Protein AF-0000000074472945 (afdb_homodimer)

Radius of gyration: 20.24 Å; Cα contacts (8 Å, |Δi|>4): 811; chains: 2; bounding box: 50×57×50 Å

Structure (mmCIF, N/CA/C/O backbone):
data_AF-0000000074472945-model_v1
#
loop_
_entity.id
_entity.type
_entity.pdbx_description
1 polymer 'Uncharacterized protein conserved in cyanobacteria'
#
loop_
_atom_site.group_PDB
_atom_site.id
_atom_site.type_symbol
_atom_site.label_atom_id
_atom_site.label_alt_id
_atom_site.label_comp_id
_atom_site.label_asym_id
_atom_site.label_entity_id
_atom_site.label_seq_id
_atom_site.pdbx_PDB_ins_code
_atom_site.Cartn_x
_atom_site.Cartn_y
_atom_site.Cartn_z
_atom_site.occupancy
_atom_site.B_iso_or_equiv
_atom_site.auth_seq_id
_atom_site.auth_comp_id
_atom_site.auth_asym_id
_atom_site.auth_atom_id
_atom_site.pdbx_PDB_model_num
ATOM 1 N N . MET A 1 1 ? -27.047 13.102 -26.906 1 19.16 1 MET A N 1
ATOM 2 C CA . MET A 1 1 ? -25.703 13.164 -27.469 1 19.16 1 MET A CA 1
ATOM 3 C C . MET A 1 1 ? -24.766 12.172 -26.781 1 19.16 1 MET A C 1
ATOM 5 O O . MET A 1 1 ? -24.719 12.109 -25.547 1 19.16 1 MET A O 1
ATOM 9 N N . VAL A 1 2 ? -24.422 11.047 -27.391 1 22 2 VAL A N 1
ATOM 10 C CA . VAL A 1 2 ? -23.672 9.914 -26.875 1 22 2 VAL A CA 1
ATOM 11 C C . VAL A 1 2 ? -22.297 10.391 -26.375 1 22 2 VAL A C 1
ATOM 13 O O . VAL A 1 2 ? -21.594 11.109 -27.078 1 22 2 VAL A O 1
ATOM 16 N N . ARG A 1 3 ? -22.203 10.695 -25.078 1 27.72 3 ARG A N 1
ATOM 17 C CA . ARG A 1 3 ? -20.922 11.164 -24.562 1 27.72 3 ARG A CA 1
ATOM 18 C C . ARG A 1 3 ? -19.766 10.367 -25.172 1 27.72 3 ARG A C 1
ATOM 20 O O . ARG A 1 3 ? -19.797 9.133 -25.188 1 27.72 3 ARG A O 1
ATOM 27 N N . ALA A 1 4 ? -19.078 10.898 -26.047 1 28.67 4 ALA A N 1
ATOM 28 C CA . ALA A 1 4 ? -17.984 10.32 -26.812 1 28.67 4 ALA A CA 1
ATOM 29 C C . ALA A 1 4 ? -16.984 9.617 -25.891 1 28.67 4 ALA A C 1
ATOM 31 O O . ALA A 1 4 ? -16.469 10.219 -24.953 1 28.67 4 ALA A O 1
ATOM 32 N N . THR A 1 5 ? -17.25 8.445 -25.422 1 36.5 5 THR A N 1
ATOM 33 C CA . THR A 1 5 ? -16.344 7.594 -24.656 1 36.5 5 THR A CA 1
ATOM 34 C C . THR A 1 5 ? -14.922 7.688 -25.203 1 36.5 5 THR A C 1
ATOM 36 O O . THR A 1 5 ? -14.664 7.281 -26.344 1 36.5 5 THR A O 1
ATOM 39 N N . ASN A 1 6 ? -14.312 8.789 -25.016 1 37.94 6 ASN A N 1
ATOM 40 C CA . ASN A 1 6 ? -13 9 -25.625 1 37.94 6 ASN A CA 1
ATOM 41 C C . ASN A 1 6 ? -12.078 7.809 -25.391 1 37.94 6 ASN A C 1
ATOM 43 O O . ASN A 1 6 ? -11.867 7.387 -24.266 1 37.94 6 ASN A O 1
ATOM 47 N N . ILE A 1 7 ? -12.008 6.93 -26.297 1 45.03 7 ILE A N 1
ATOM 48 C CA . ILE A 1 7 ? -11.055 5.828 -26.422 1 45.03 7 ILE A CA 1
ATOM 49 C C . ILE A 1 7 ? -9.633 6.359 -26.297 1 45.03 7 ILE A C 1
ATOM 51 O O . ILE A 1 7 ? -9.234 7.262 -27.031 1 45.03 7 ILE A O 1
ATOM 55 N N . TYR A 1 8 ? -9.047 6.242 -25.156 1 49.69 8 TYR A N 1
ATOM 56 C CA . TYR A 1 8 ? -7.672 6.703 -24.953 1 49.69 8 TYR A CA 1
ATOM 57 C C . TYR A 1 8 ? -6.676 5.664 -25.469 1 49.69 8 TYR A C 1
ATOM 59 O O . TYR A 1 8 ? -6.938 4.461 -25.391 1 49.69 8 TYR A O 1
ATOM 67 N N . THR A 1 9 ? -5.617 6.066 -26.297 1 54.81 9 THR A N 1
ATOM 68 C CA . THR A 1 9 ? -4.484 5.211 -26.641 1 54.81 9 THR A CA 1
ATOM 69 C C . THR A 1 9 ? -3.66 4.887 -25.406 1 54.81 9 THR A C 1
ATOM 71 O O . THR A 1 9 ? -3.76 5.574 -24.375 1 54.81 9 THR A O 1
ATOM 74 N N . ALA A 1 10 ? -2.98 3.787 -25.406 1 58.44 10 ALA A N 1
ATOM 75 C CA . ALA A 1 10 ? -2.043 3.434 -24.344 1 58.44 10 ALA A CA 1
ATOM 76 C C . ALA A 1 10 ? -1.103 4.594 -24.047 1 58.44 10 ALA A C 1
ATOM 78 O O . ALA A 1 10 ? -0.797 4.863 -22.875 1 58.44 10 ALA A O 1
ATOM 79 N N . GLU A 1 11 ? -0.626 5.18 -25.109 1 56.59 11 GLU A N 1
ATOM 80 C CA . GLU A 1 11 ? 0.287 6.309 -24.953 1 56.59 11 GLU A CA 1
ATOM 81 C C . GLU A 1 11 ? -0.384 7.465 -24.219 1 56.59 11 GLU A C 1
ATOM 83 O O . GLU A 1 11 ? 0.223 8.078 -23.328 1 56.59 11 GLU A O 1
ATOM 88 N N . ALA A 1 12 ? -1.584 7.746 -24.688 1 54.31 12 ALA A N 1
ATOM 89 C CA . ALA A 1 12 ? -2.322 8.82 -24.031 1 54.31 12 ALA A CA 1
ATOM 90 C C . ALA A 1 12 ? -2.574 8.492 -22.562 1 54.31 12 ALA A C 1
ATOM 92 O O . ALA A 1 12 ? -2.504 9.367 -21.703 1 54.31 12 ALA A O 1
ATOM 93 N N . TYR A 1 13 ? -2.891 7.219 -22.469 1 52.59 13 TYR A N 1
ATOM 94 C CA . TYR A 1 13 ? -3.088 6.742 -21.109 1 52.59 13 TYR A CA 1
ATOM 95 C C . TYR A 1 13 ? -1.826 6.938 -20.266 1 52.59 13 TYR A C 1
ATOM 97 O O . TYR A 1 13 ? -1.886 7.473 -19.156 1 52.59 13 TYR A O 1
ATOM 105 N N . LEU A 1 14 ? -0.721 6.512 -20.766 1 55.84 14 LEU A N 1
ATOM 106 C CA . LEU A 1 14 ? 0.542 6.59 -20.047 1 55.84 14 LEU A CA 1
ATOM 107 C C . LEU A 1 14 ? 0.969 8.039 -19.859 1 55.84 14 LEU A C 1
ATOM 109 O O . LEU A 1 14 ? 1.546 8.391 -18.812 1 55.84 14 LEU A O 1
ATOM 113 N N . ALA A 1 15 ? 0.832 8.711 -20.984 1 50.22 15 ALA A N 1
ATOM 114 C CA . ALA A 1 15 ? 1.183 10.125 -20.891 1 50.22 15 ALA A CA 1
ATOM 115 C C . ALA A 1 15 ? 0.309 10.844 -19.859 1 50.22 15 ALA A C 1
ATOM 117 O O . ALA A 1 15 ? 0.749 11.797 -19.219 1 50.22 15 ALA A O 1
ATOM 118 N N . GLY A 1 16 ? -0.904 10.461 -19.984 1 42.72 16 GLY A N 1
ATOM 119 C CA . GLY A 1 16 ? -1.838 10.977 -19 1 42.72 16 GLY A CA 1
ATOM 120 C C . GLY A 1 16 ? -1.749 10.258 -17.656 1 42.72 16 GLY A C 1
ATOM 121 O O . GLY A 1 16 ? -2.469 10.602 -16.719 1 42.72 16 GLY A O 1
ATOM 122 N N . GLU A 1 17 ? -1.503 9.047 -17.797 1 42.16 17 GLU A N 1
ATOM 123 C CA . GLU A 1 17 ? -1.315 8.266 -16.578 1 42.16 17 GLU A CA 1
ATOM 124 C C . GLU A 1 17 ? -0.432 9.008 -15.586 1 42.16 17 GLU A C 1
ATOM 126 O O . GLU A 1 17 ? -0.27 8.57 -14.445 1 42.16 17 GLU A O 1
ATOM 131 N N . VAL A 1 18 ? 0.444 9.891 -16.016 1 35.81 18 VAL A N 1
ATOM 132 C CA . VAL A 1 18 ? 0.932 10.656 -14.867 1 35.81 18 VAL A CA 1
ATOM 133 C C . VA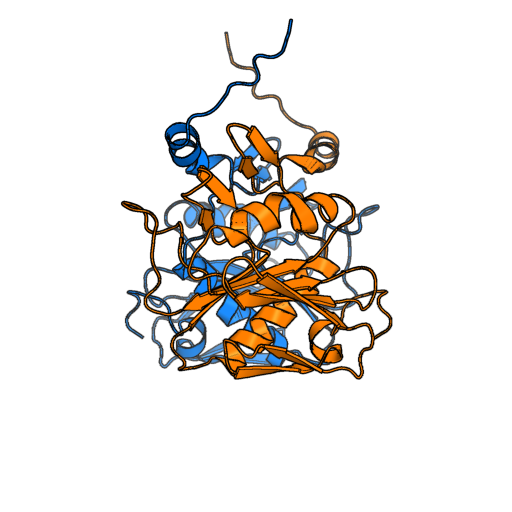L A 1 18 ? -0.248 11.141 -14.031 1 35.81 18 VAL A C 1
ATOM 135 O O . VAL A 1 18 ? -0.192 11.117 -12.797 1 35.81 18 VAL A O 1
ATOM 138 N N . VAL A 1 19 ? -1.183 11.828 -14.516 1 32.06 19 VAL A N 1
ATOM 139 C CA . VAL A 1 19 ? -2.164 12.578 -13.742 1 32.06 19 VAL A CA 1
ATOM 140 C C . VAL A 1 19 ? -3.223 11.625 -13.188 1 32.06 19 VAL A C 1
ATOM 142 O O . VAL A 1 19 ? -3.637 11.758 -12.031 1 32.06 19 VAL A O 1
ATOM 145 N N . SER A 1 20 ? -3.998 10.891 -13.977 1 35.09 20 SER A N 1
ATOM 146 C CA . SER A 1 20 ? -5.297 10.328 -13.617 1 35.09 20 SER A CA 1
ATOM 147 C C . SER A 1 20 ? -5.145 9.039 -12.82 1 35.09 20 SER A C 1
ATOM 149 O O . SER A 1 20 ? -6.137 8.406 -12.461 1 35.09 20 SER A O 1
ATOM 151 N N . GLU A 1 21 ? -4.207 8.133 -13.164 1 40.06 21 GLU A N 1
ATOM 152 C CA . GLU A 1 21 ? -4.023 6.883 -12.438 1 40.06 21 GLU A CA 1
ATOM 153 C C . GLU A 1 21 ? -4.059 7.113 -10.93 1 40.06 21 GLU A C 1
ATOM 155 O O . GLU A 1 21 ? -3.75 6.211 -10.148 1 40.06 21 GLU A O 1
ATOM 160 N N . ILE A 1 22 ? -4.328 8.375 -10.547 1 41 22 ILE A N 1
ATOM 161 C CA . ILE A 1 22 ? -3.922 9.234 -9.438 1 41 22 ILE A CA 1
ATOM 162 C C . ILE A 1 22 ? -4.996 9.211 -8.352 1 41 22 ILE A C 1
ATOM 164 O O . ILE A 1 22 ? -6.172 9.453 -8.625 1 41 22 ILE A O 1
ATOM 168 N N . ARG A 1 23 ? -4.719 8.344 -7.449 1 47.91 23 ARG A N 1
ATOM 169 C CA . ARG A 1 23 ? -5.387 8.852 -6.254 1 47.91 23 ARG A CA 1
ATOM 170 C C . ARG A 1 23 ? -5.5 10.367 -6.285 1 47.91 23 ARG A C 1
ATOM 172 O O . ARG A 1 23 ? -4.676 11.047 -6.906 1 47.91 23 ARG A O 1
ATOM 179 N N . HIS A 1 24 ? -6.844 10.641 -6.301 1 49.03 24 HIS A N 1
ATOM 180 C CA . HIS A 1 24 ? -7.012 12.094 -6.285 1 49.03 24 HIS A CA 1
ATOM 181 C C . HIS A 1 24 ? -7.164 12.617 -4.859 1 49.03 24 HIS A C 1
ATOM 183 O O . HIS A 1 24 ? -7.797 11.969 -4.023 1 49.03 24 HIS A O 1
ATOM 189 N N . GLU A 1 25 ? -6.27 13.43 -4.555 1 47.53 25 GLU A N 1
ATOM 190 C CA . GLU A 1 25 ? -6.504 14.203 -3.336 1 47.53 25 GLU A CA 1
ATOM 191 C C . GLU A 1 25 ? -7.449 15.375 -3.594 1 47.53 25 GLU A C 1
ATOM 193 O O . GLU A 1 25 ? -7.5 15.906 -4.707 1 47.53 25 GLU A O 1
ATOM 198 N N . TYR A 1 26 ? -8.5 15.555 -2.854 1 43.62 26 TYR A N 1
ATOM 199 C CA . TYR A 1 26 ? -9.414 16.688 -2.9 1 43.62 26 TYR A CA 1
ATOM 200 C C . TYR A 1 26 ? -8.906 17.828 -2.041 1 43.62 26 TYR A C 1
ATOM 202 O O . TYR A 1 26 ? -8.711 17.672 -0.833 1 43.62 26 TYR A O 1
ATOM 210 N N . ILE A 1 27 ? -8.438 18.875 -2.699 1 40.47 27 ILE A N 1
ATOM 211 C CA . ILE A 1 27 ? -7.988 20.094 -2.029 1 40.47 27 ILE A CA 1
ATOM 212 C C . ILE A 1 27 ? -8.875 21.266 -2.443 1 40.47 27 ILE A C 1
ATOM 214 O O . ILE A 1 27 ? -8.75 21.781 -3.555 1 40.47 27 ILE A O 1
ATOM 218 N N . ASN A 1 28 ? -9.625 21.656 -1.503 1 49 28 ASN A N 1
ATOM 219 C CA . ASN A 1 28 ? -10.445 22.828 -1.726 1 49 28 ASN A CA 1
ATOM 220 C C . ASN A 1 28 ? -11.156 22.781 -3.076 1 49 28 ASN A C 1
ATOM 222 O O . ASN A 1 28 ? -11.109 23.734 -3.848 1 49 28 ASN A O 1
ATOM 226 N N . GLY A 1 29 ? -11.727 21.812 -3.377 1 47.84 29 GLY A N 1
ATOM 227 C CA . GLY A 1 29 ? -12.523 21.75 -4.59 1 47.84 29 GLY A CA 1
ATOM 228 C C . GLY A 1 29 ? -11.758 21.219 -5.781 1 47.84 29 GLY A C 1
ATOM 229 O O . GLY A 1 29 ? -12.344 20.953 -6.84 1 47.84 29 GLY A O 1
ATOM 230 N N . ALA A 1 30 ? -10.461 21.172 -5.547 1 47.88 30 ALA A N 1
ATOM 231 C CA . ALA A 1 30 ? -9.648 20.672 -6.648 1 47.88 30 ALA A CA 1
ATOM 232 C C . ALA A 1 30 ? -9.273 19.203 -6.426 1 47.88 30 ALA A C 1
ATOM 234 O O . ALA A 1 30 ? -9.07 18.781 -5.285 1 47.88 30 ALA A O 1
ATOM 235 N N . ILE A 1 31 ? -9.398 18.469 -7.52 1 52.19 31 ILE A N 1
ATOM 236 C CA . ILE A 1 31 ? -8.969 17.078 -7.508 1 52.19 31 ILE A CA 1
ATOM 237 C C . ILE A 1 31 ? -7.566 16.969 -8.094 1 52.19 31 ILE A C 1
ATOM 239 O O . ILE A 1 31 ? -7.324 17.391 -9.227 1 52.19 31 ILE A O 1
ATOM 243 N N . ILE A 1 32 ? -6.574 16.656 -7.184 1 50.31 32 ILE A N 1
ATOM 244 C CA . ILE A 1 32 ? -5.18 16.5 -7.59 1 50.31 32 ILE A CA 1
ATOM 245 C C . ILE A 1 32 ? -4.891 15.023 -7.867 1 50.31 32 ILE A C 1
ATOM 247 O O . ILE A 1 32 ? -5.035 14.18 -6.984 1 50.31 32 ILE A O 1
ATOM 251 N N . PRO A 1 33 ? -4.602 14.727 -9.188 1 54 33 PRO A N 1
ATOM 252 C CA . PRO A 1 33 ? -4.266 13.344 -9.531 1 54 33 PRO A CA 1
ATOM 253 C C . PRO A 1 33 ? -2.971 12.875 -8.867 1 54 33 PRO A C 1
ATOM 255 O O . PRO A 1 33 ? -2.027 13.656 -8.727 1 54 33 PRO A O 1
ATOM 258 N N . MET A 1 34 ? -3.047 11.703 -8.203 1 54.25 34 MET A N 1
ATOM 259 C CA . MET A 1 34 ? -1.819 11.125 -7.66 1 54.25 34 MET A CA 1
ATOM 260 C C . MET A 1 34 ? -1.215 10.117 -8.633 1 54.25 34 MET A C 1
ATOM 262 O O . MET A 1 34 ? -1.941 9.438 -9.359 1 54.25 34 MET A O 1
ATOM 266 N N . THR A 1 35 ? 0.058 10.289 -9.039 1 53.69 35 THR A N 1
ATOM 267 C CA . THR A 1 35 ? 0.796 9.391 -9.914 1 53.69 35 THR A CA 1
ATOM 268 C C . THR A 1 35 ? 1.069 8.062 -9.219 1 53.69 35 THR A C 1
ATOM 270 O O . THR A 1 35 ? 1.144 8 -7.988 1 53.69 35 THR A O 1
ATOM 273 N N . GLY A 1 36 ? 0.892 6.871 -10.039 1 60.78 36 GLY A N 1
ATOM 274 C CA . GLY A 1 36 ? 1.364 5.594 -9.531 1 60.78 36 GLY A CA 1
ATOM 275 C C . GLY A 1 36 ? 2.748 5.676 -8.914 1 60.78 36 GLY A C 1
ATOM 276 O O . GLY A 1 36 ? 3.48 6.641 -9.141 1 60.78 36 GLY A O 1
ATOM 277 N N . GLY A 1 37 ? 2.957 4.742 -8.008 1 74.81 37 GLY A N 1
ATOM 278 C CA . GLY A 1 37 ? 4.215 4.719 -7.281 1 74.81 37 GLY A CA 1
ATOM 279 C C . GLY A 1 37 ? 5.363 4.156 -8.094 1 74.81 37 GLY A C 1
ATOM 280 O O . GLY A 1 37 ? 5.152 3.57 -9.156 1 74.81 37 GLY A O 1
ATOM 281 N N . THR A 1 38 ? 6.594 4.559 -7.848 1 85.25 38 THR A N 1
ATOM 282 C CA . THR A 1 38 ? 7.816 3.912 -8.305 1 85.25 38 THR A CA 1
ATOM 283 C C . THR A 1 38 ? 8.156 2.711 -7.43 1 85.25 38 THR A C 1
ATOM 285 O O . THR A 1 38 ? 7.68 2.607 -6.297 1 85.25 38 THR A O 1
ATOM 288 N N . PRO A 1 39 ? 8.914 1.742 -8 1 92.44 39 PRO A N 1
ATOM 289 C CA . PRO A 1 39 ? 9.367 0.632 -7.16 1 92.44 39 PRO A CA 1
ATOM 290 C C . PRO A 1 39 ? 10.062 1.104 -5.887 1 92.44 39 PRO A C 1
ATOM 292 O O . PRO A 1 39 ? 9.797 0.579 -4.801 1 92.44 39 PRO A O 1
ATOM 295 N N . ASN A 1 40 ? 10.93 2.133 -6 1 93.62 40 ASN A N 1
ATOM 296 C CA . ASN A 1 40 ? 11.602 2.646 -4.816 1 93.62 40 ASN A CA 1
ATOM 297 C C . ASN A 1 40 ? 10.609 3.209 -3.803 1 93.62 40 ASN A C 1
ATOM 299 O O . ASN A 1 40 ? 10.75 2.99 -2.598 1 93.62 40 ASN A O 1
ATOM 303 N N . HIS A 1 41 ? 9.633 3.957 -4.293 1 93.62 41 HIS A N 1
ATOM 304 C CA . HIS A 1 41 ? 8.578 4.477 -3.428 1 93.62 41 HIS A CA 1
ATOM 305 C C . HIS A 1 41 ? 7.863 3.346 -2.697 1 93.62 41 HIS A C 1
ATOM 307 O O . HIS A 1 41 ? 7.715 3.387 -1.473 1 93.62 41 HIS A O 1
ATOM 313 N N . ASN A 1 42 ? 7.492 2.367 -3.439 1 95.31 42 ASN A N 1
ATOM 314 C CA . ASN A 1 42 ? 6.781 1.225 -2.877 1 95.31 42 ASN A CA 1
ATOM 315 C C . ASN A 1 42 ? 7.652 0.448 -1.896 1 95.31 42 ASN A C 1
ATOM 317 O O . ASN A 1 42 ? 7.188 0.055 -0.823 1 95.31 42 ASN A O 1
ATOM 321 N N . ASP A 1 43 ? 8.93 0.213 -2.23 1 96.38 43 ASP A N 1
ATOM 322 C CA . ASP A 1 43 ? 9.859 -0.506 -1.362 1 96.38 43 ASP A CA 1
ATOM 323 C C . ASP A 1 43 ? 10 0.189 -0.01 1 96.38 43 ASP A C 1
ATOM 325 O O . ASP A 1 43 ? 9.938 -0.459 1.037 1 96.38 43 ASP A O 1
ATOM 329 N N . ILE A 1 44 ? 10.148 1.474 -0.038 1 97.25 44 ILE A N 1
ATOM 330 C CA . ILE A 1 44 ? 10.336 2.23 1.195 1 97.25 44 ILE A CA 1
ATOM 331 C C . ILE A 1 44 ? 9.062 2.162 2.039 1 97.25 44 ILE A C 1
ATOM 333 O O . ILE A 1 44 ? 9.117 1.861 3.234 1 97.25 44 ILE A O 1
ATOM 337 N N . ALA A 1 45 ? 7.93 2.428 1.421 1 97.38 45 ALA A N 1
ATOM 338 C CA . ALA A 1 45 ? 6.66 2.385 2.141 1 97.38 45 ALA A CA 1
ATOM 339 C C . ALA A 1 45 ? 6.402 0.996 2.717 1 97.38 45 ALA A C 1
ATOM 341 O O . ALA A 1 45 ? 6 0.862 3.875 1 97.38 45 ALA A O 1
ATOM 342 N N . SER A 1 46 ? 6.625 -0.009 1.906 1 97.75 46 SER A N 1
ATOM 343 C CA . SER A 1 46 ? 6.332 -1.367 2.352 1 97.75 46 SER A CA 1
ATOM 344 C C . SER A 1 46 ? 7.344 -1.837 3.395 1 97.75 46 SER A C 1
ATOM 346 O O . SER A 1 46 ? 7 -2.598 4.301 1 97.75 46 SER A O 1
ATOM 348 N N . ASN A 1 47 ? 8.656 -1.411 3.316 1 98.06 47 ASN A N 1
ATOM 349 C CA . ASN A 1 47 ? 9.609 -1.68 4.391 1 98.06 47 ASN A CA 1
ATOM 350 C C . ASN A 1 47 ? 9.141 -1.088 5.715 1 98.06 47 ASN A C 1
ATOM 352 O O . ASN A 1 47 ? 9.164 -1.765 6.746 1 98.06 47 ASN A O 1
ATOM 356 N N . LEU A 1 48 ? 8.75 0.146 5.629 1 98.56 48 LEU A N 1
ATOM 357 C CA . LEU A 1 48 ? 8.281 0.82 6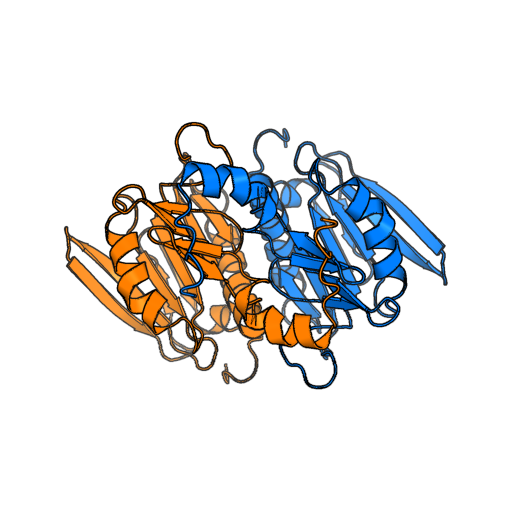.84 1 98.56 48 LEU A CA 1
ATOM 358 C C . LEU A 1 48 ? 7.082 0.097 7.438 1 98.56 48 LEU A C 1
ATOM 360 O O . LEU A 1 48 ? 7.047 -0.168 8.641 1 98.56 48 LEU A O 1
ATOM 364 N N . VAL A 1 49 ? 6.105 -0.243 6.652 1 98.38 49 VAL A N 1
ATOM 365 C CA . VAL A 1 49 ? 4.891 -0.876 7.156 1 98.38 49 VAL A CA 1
ATOM 366 C C . VAL A 1 49 ? 5.223 -2.248 7.734 1 98.38 49 VAL A C 1
ATOM 368 O O . VAL A 1 49 ? 4.66 -2.652 8.758 1 98.38 49 VAL A O 1
ATOM 371 N N . SER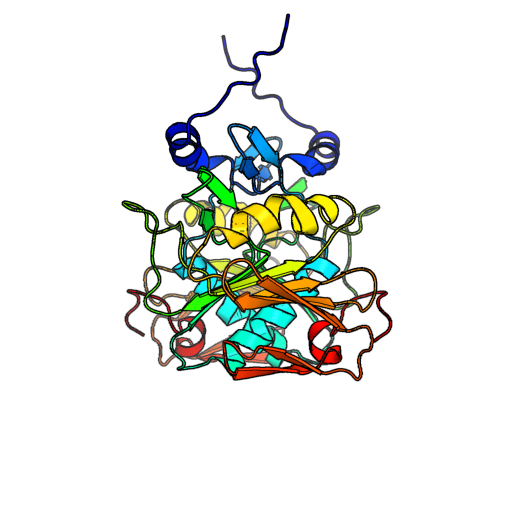 A 1 50 ? 6.105 -2.982 7.047 1 98.06 50 SER A N 1
ATOM 372 C CA . SER A 1 50 ? 6.535 -4.277 7.574 1 98.06 50 SER A CA 1
ATOM 373 C C . SER A 1 50 ? 7.145 -4.133 8.961 1 98.06 50 SER A C 1
ATOM 375 O O . SER A 1 50 ? 6.797 -4.879 9.883 1 98.06 50 SER A O 1
ATOM 377 N N . ILE A 1 51 ? 8.047 -3.16 9.156 1 98.25 51 ILE A N 1
ATOM 378 C CA . ILE A 1 51 ? 8.703 -2.91 10.438 1 98.25 51 ILE A CA 1
ATOM 379 C C . ILE A 1 51 ? 7.66 -2.535 11.492 1 98.25 51 ILE A C 1
ATOM 381 O O . ILE A 1 51 ? 7.668 -3.074 12.602 1 98.25 51 ILE A O 1
ATOM 385 N N . LEU A 1 52 ? 6.758 -1.688 11.188 1 98.5 52 LEU A N 1
ATOM 386 C CA . LEU A 1 52 ? 5.762 -1.174 12.125 1 98.5 52 LEU A CA 1
ATOM 387 C C . LEU A 1 52 ? 4.785 -2.271 12.539 1 98.5 52 LEU A C 1
ATOM 389 O O . LEU A 1 52 ? 4.43 -2.379 13.711 1 98.5 52 LEU A O 1
ATOM 393 N N . LYS A 1 53 ? 4.32 -3.053 11.586 1 97.31 53 LYS A N 1
ATOM 394 C CA . LYS A 1 53 ? 3.359 -4.109 11.898 1 97.31 53 LYS A CA 1
ATOM 395 C C . LYS A 1 53 ? 3.953 -5.125 12.867 1 97.31 53 LYS A C 1
ATOM 397 O O . LYS A 1 53 ? 3.275 -5.582 13.781 1 97.31 53 LYS A O 1
ATOM 402 N N . ILE A 1 54 ? 5.176 -5.445 12.664 1 96.25 54 ILE A N 1
ATOM 403 C CA . ILE A 1 54 ? 5.855 -6.387 13.547 1 96.25 54 ILE A CA 1
ATOM 404 C C . ILE A 1 54 ? 6.031 -5.762 14.93 1 96.25 54 ILE A C 1
ATOM 406 O O . ILE A 1 54 ? 5.691 -6.379 15.945 1 96.25 54 ILE A O 1
ATOM 410 N N . ALA A 1 55 ? 6.535 -4.555 14.969 1 97.38 55 ALA A N 1
ATOM 411 C CA . ALA A 1 55 ? 6.887 -3.896 16.219 1 97.38 55 ALA A CA 1
ATOM 412 C C . ALA A 1 55 ? 5.645 -3.576 17.047 1 97.38 55 ALA A C 1
ATOM 414 O O . ALA A 1 55 ? 5.699 -3.535 18.281 1 97.38 55 ALA A O 1
ATOM 415 N N . LEU A 1 56 ? 4.508 -3.379 16.406 1 97.5 56 LEU A N 1
ATOM 416 C CA . LEU A 1 56 ? 3.32 -2.893 17.109 1 97.5 56 LEU A CA 1
ATOM 417 C C . LEU A 1 56 ? 2.307 -4.016 17.297 1 97.5 56 LEU A C 1
ATOM 419 O O . LEU A 1 56 ? 1.165 -3.766 17.688 1 97.5 56 LEU A O 1
ATOM 423 N N . LYS A 1 57 ? 2.748 -5.227 16.984 1 94.19 57 LYS A N 1
ATOM 424 C CA . LYS A 1 57 ? 1.882 -6.379 17.219 1 94.19 57 LYS A CA 1
ATOM 425 C C . LYS A 1 57 ? 1.355 -6.402 18.641 1 94.19 57 LYS A C 1
ATOM 427 O O . LYS A 1 57 ? 2.121 -6.234 19.594 1 94.19 57 LYS A O 1
ATOM 432 N N . LYS A 1 58 ? -0.015 -6.535 18.781 1 93.62 58 LYS A N 1
ATOM 433 C CA . LYS A 1 58 ? -0.719 -6.645 20.047 1 93.62 58 LYS A CA 1
ATOM 434 C C . LYS A 1 58 ? -0.701 -5.32 20.812 1 93.62 58 LYS A C 1
ATOM 436 O O . LYS A 1 58 ? -1.024 -5.27 22 1 93.62 58 LYS A O 1
ATOM 441 N N . ARG A 1 59 ? -0.17 -4.238 20.312 1 96.62 59 ARG A N 1
ATOM 442 C CA . ARG A 1 59 ? -0.28 -2.885 20.844 1 96.62 59 ARG A CA 1
ATOM 443 C C . ARG A 1 59 ? -1.5 -2.168 20.281 1 96.62 59 ARG A C 1
ATOM 445 O O . ARG A 1 59 ? -2.057 -2.588 19.266 1 96.62 59 ARG A O 1
ATOM 452 N N . PRO A 1 60 ? -1.992 -1.165 20.938 1 97.38 60 PRO A N 1
ATOM 453 C CA . PRO A 1 60 ? -3.258 -0.544 20.547 1 97.38 60 PRO A CA 1
ATOM 454 C C . PRO A 1 60 ? -3.102 0.424 19.375 1 97.38 60 PRO A C 1
ATOM 456 O O . PRO A 1 60 ? -3.486 1.592 19.469 1 97.38 60 PRO A O 1
ATOM 459 N N . TYR A 1 61 ? -2.496 -0.048 18.297 1 97.88 61 TYR A N 1
ATOM 460 C CA . TYR A 1 61 ? -2.314 0.729 17.062 1 97.88 61 TYR A CA 1
ATOM 461 C C . TYR A 1 61 ? -2.719 -0.08 15.844 1 97.88 61 TYR A C 1
ATOM 463 O O . TYR A 1 61 ? -2.67 -1.312 15.859 1 97.88 61 TYR A O 1
ATOM 471 N N . ARG A 1 62 ? -3.168 0.624 14.906 1 97.19 62 ARG A N 1
ATOM 472 C CA . ARG A 1 62 ? -3.34 0.067 13.562 1 97.19 62 ARG A CA 1
ATOM 473 C C . ARG A 1 62 ? -2.436 0.77 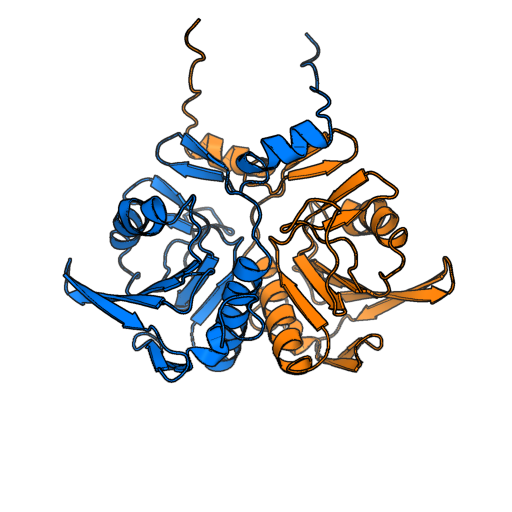12.562 1 97.19 62 ARG A C 1
ATOM 475 O O . ARG A 1 62 ? -2.186 1.972 12.68 1 97.19 62 ARG A O 1
ATOM 482 N N . VAL A 1 63 ? -1.895 -0.025 11.633 1 98.38 63 VAL A N 1
ATOM 483 C CA . VAL A 1 63 ? -0.992 0.513 10.617 1 98.38 63 VAL A CA 1
ATOM 484 C C . VAL A 1 63 ? -1.641 0.407 9.242 1 98.38 63 VAL A C 1
ATOM 486 O O . VAL A 1 63 ? -2.184 -0.641 8.883 1 98.38 63 VAL A O 1
ATOM 489 N N . PHE A 1 64 ? -1.627 1.53 8.469 1 97 64 PHE A N 1
ATOM 490 C CA . PHE A 1 64 ? -2.205 1.565 7.133 1 97 64 PHE A CA 1
ATOM 491 C C . PHE A 1 64 ? -1.172 2.02 6.109 1 97 64 PHE A C 1
ATOM 493 O O . PHE A 1 64 ? -0.26 2.781 6.438 1 97 64 PHE A O 1
ATOM 500 N N . ILE A 1 65 ? -1.397 1.579 4.867 1 95.38 65 ILE A N 1
ATOM 501 C CA . ILE A 1 65 ? -0.453 1.912 3.807 1 95.38 65 ILE A CA 1
ATOM 502 C C . ILE A 1 65 ? -1.214 2.297 2.541 1 95.38 65 ILE A C 1
ATOM 504 O O . ILE A 1 65 ? -2.162 1.614 2.146 1 95.38 65 ILE A O 1
ATOM 508 N N . LEU A 1 66 ? -0.886 3.416 1.885 1 87.88 66 LEU A N 1
ATOM 509 C CA . LEU A 1 66 ? -1.075 3.881 0.515 1 87.88 66 LEU A CA 1
ATOM 510 C C . LEU A 1 66 ? -2.547 4.164 0.235 1 87.88 66 LEU A C 1
ATOM 512 O O . LEU A 1 66 ? -2.893 5.227 -0.284 1 87.88 66 LEU A O 1
ATOM 516 N N . ASP A 1 67 ? -3.551 3.271 0.52 1 85.44 67 ASP A N 1
ATOM 517 C CA . ASP A 1 67 ? -4.879 3.443 -0.062 1 85.44 67 ASP A CA 1
ATOM 518 C C . ASP A 1 67 ? -5.934 3.645 1.024 1 85.44 67 ASP A C 1
ATOM 520 O O . ASP A 1 67 ? -7.125 3.445 0.784 1 85.44 67 ASP A O 1
ATOM 524 N N . GLN A 1 68 ? -5.496 3.992 2.172 1 89.69 68 GLN A N 1
ATOM 525 C CA . GLN A 1 68 ? -6.43 4.363 3.23 1 89.69 68 GLN A CA 1
ATOM 526 C C . GLN A 1 68 ? -6.637 5.875 3.275 1 89.69 68 GLN A C 1
ATOM 528 O O . GLN A 1 68 ? -5.688 6.633 3.482 1 89.69 68 GLN A O 1
ATOM 533 N N . ARG A 1 69 ? -7.875 6.25 3.178 1 88.38 69 ARG A N 1
ATOM 534 C CA . ARG A 1 69 ? -8.219 7.664 3.086 1 88.38 69 ARG A CA 1
ATOM 535 C C . ARG A 1 69 ? -8.211 8.32 4.461 1 88.38 69 ARG A C 1
ATOM 537 O O . ARG A 1 69 ? -8.695 7.738 5.438 1 88.38 69 ARG A O 1
ATOM 544 N N . LEU A 1 70 ? -7.672 9.539 4.523 1 91.44 70 LEU A N 1
ATOM 545 C CA . LEU A 1 70 ? -7.668 10.414 5.691 1 91.44 70 LEU A CA 1
ATOM 546 C C . LEU A 1 70 ? -8.422 11.711 5.402 1 91.44 70 LEU A C 1
ATOM 548 O O . LEU A 1 70 ? -8.188 12.352 4.375 1 91.44 70 LEU A O 1
ATOM 552 N N . TRP A 1 71 ? -9.367 12.055 6.246 1 88.5 71 TRP A N 1
ATOM 553 C CA . TRP A 1 71 ? -10.062 13.336 6.164 1 88.5 71 TRP A CA 1
ATOM 554 C C . TRP A 1 71 ? -9.57 14.297 7.242 1 88.5 71 TRP A C 1
ATOM 556 O O . TRP A 1 71 ? -9.383 13.898 8.398 1 88.5 71 TRP A O 1
ATOM 566 N N . ILE A 1 72 ? -9.234 15.5 6.824 1 91.12 72 ILE A N 1
ATOM 567 C CA . ILE A 1 72 ? -8.82 16.578 7.707 1 91.12 72 ILE A CA 1
ATOM 568 C C . ILE A 1 72 ? -9.945 17.609 7.832 1 91.12 72 ILE A C 1
ATOM 570 O O . ILE A 1 72 ? -10.07 18.5 6.992 1 91.12 72 ILE A O 1
ATOM 574 N N . PRO A 1 73 ? -10.633 17.578 8.883 1 88.44 73 PRO A N 1
ATOM 575 C CA . PRO A 1 73 ? -11.859 18.359 9 1 88.44 73 PRO A CA 1
ATOM 576 C C . PRO A 1 73 ? -11.609 19.859 8.969 1 88.44 73 PRO A C 1
ATOM 578 O O . PRO A 1 73 ? -12.352 20.594 8.312 1 88.44 73 PRO A O 1
ATOM 581 N N . SER A 1 74 ? -10.648 20.359 9.625 1 89.44 74 SER A N 1
ATOM 582 C CA . SER A 1 74 ? -10.422 21.797 9.797 1 89.44 74 SER A CA 1
ATOM 583 C C . SER A 1 74 ? -10.258 22.5 8.453 1 89.44 74 SER A C 1
ATOM 585 O O . SER A 1 74 ? -10.578 23.672 8.32 1 89.44 74 SER A O 1
ATOM 587 N N . VAL A 1 75 ? -9.789 21.75 7.449 1 82.19 75 VAL A N 1
ATOM 588 C CA . VAL A 1 75 ? -9.547 22.359 6.148 1 82.19 75 VAL A CA 1
ATOM 589 C C . VAL A 1 75 ? -10.344 21.625 5.07 1 82.19 75 VAL A C 1
ATOM 591 O O . VAL A 1 75 ? -10.164 21.875 3.877 1 82.19 75 VAL A O 1
ATOM 594 N N . ASN A 1 76 ? -11.156 20.703 5.422 1 81.12 76 ASN A N 1
ATOM 595 C CA . ASN A 1 76 ? -11.992 19.906 4.527 1 81.12 76 ASN A CA 1
ATOM 596 C C . ASN A 1 76 ? -11.172 19.312 3.383 1 81.12 76 ASN A C 1
ATOM 598 O O . ASN A 1 76 ? -11.508 19.5 2.213 1 81.12 76 ASN A O 1
ATOM 602 N N . ARG A 1 77 ? -10.188 18.562 3.812 1 80.12 77 ARG A N 1
ATOM 603 C CA . ARG A 1 77 ? -9.266 17.953 2.859 1 80.12 77 ARG A CA 1
ATOM 604 C C . ARG A 1 77 ? -9.195 16.453 3.041 1 80.12 77 ARG A C 1
ATOM 606 O O . ARG A 1 77 ? -9.172 15.953 4.168 1 80.12 77 ARG A O 1
ATOM 613 N N . TYR A 1 78 ? -9.234 15.766 1.854 1 81.56 78 TYR A N 1
ATOM 614 C CA . TYR A 1 78 ? -9 14.328 1.829 1 81.56 78 TYR A CA 1
ATOM 615 C C . TYR A 1 78 ? -7.625 14 1.259 1 81.56 78 TYR A C 1
ATOM 617 O O . TYR A 1 78 ? -7.223 14.57 0.24 1 81.56 78 TYR A O 1
ATOM 625 N N . THR A 1 79 ? -6.914 13.141 1.956 1 85.06 79 THR A N 1
ATOM 626 C CA . THR A 1 79 ? -5.59 12.734 1.513 1 85.06 79 THR A CA 1
ATOM 627 C C . THR A 1 79 ? -5.426 11.219 1.623 1 85.06 79 THR A C 1
ATOM 629 O O . THR A 1 79 ? -6.254 10.547 2.236 1 85.06 79 THR A O 1
ATOM 632 N N . TYR A 1 80 ? -4.387 10.68 0.972 1 87.06 80 TYR A N 1
ATOM 633 C CA . TYR A 1 80 ? -3.938 9.297 1.061 1 87.06 80 TYR A CA 1
ATOM 634 C C . TYR A 1 80 ? -2.467 9.227 1.455 1 87.06 80 TYR A C 1
ATOM 636 O O . TYR A 1 80 ? -1.587 9.211 0.591 1 87.06 80 TYR A O 1
ATOM 644 N N . PRO A 1 81 ? -2.252 9.18 2.797 1 92.81 81 PRO A N 1
ATOM 645 C CA . PRO A 1 81 ? -0.856 9.078 3.232 1 92.81 81 PRO A CA 1
ATOM 646 C C . PRO A 1 81 ? -0.194 7.773 2.789 1 92.81 81 PRO A C 1
ATOM 648 O O . PRO A 1 81 ? -0.857 6.734 2.703 1 92.81 81 PRO A O 1
ATOM 651 N N . ASP A 1 82 ? 1.079 7.828 2.533 1 93.62 82 ASP A N 1
ATOM 652 C CA . ASP A 1 82 ? 1.795 6.605 2.188 1 93.62 82 ASP A CA 1
ATOM 653 C C . ASP A 1 82 ? 1.735 5.594 3.326 1 93.62 82 ASP A C 1
ATOM 655 O O . ASP A 1 82 ? 1.528 4.398 3.094 1 93.62 82 ASP A O 1
ATOM 659 N N . VAL A 1 83 ? 2.021 6.027 4.523 1 98 83 VAL A N 1
ATOM 660 C CA . VAL A 1 83 ? 1.89 5.18 5.707 1 98 83 VAL A CA 1
ATOM 661 C C . VAL A 1 83 ? 1.256 5.977 6.844 1 98 83 VAL A C 1
ATOM 663 O O . VAL A 1 83 ? 1.556 7.16 7.023 1 98 83 VAL A O 1
ATOM 666 N N . MET A 1 84 ? 0.382 5.289 7.648 1 98 84 MET A N 1
ATOM 667 C CA . MET A 1 84 ? -0.211 5.879 8.844 1 98 84 MET A CA 1
ATOM 668 C C . MET A 1 84 ? -0.178 4.898 10.008 1 98 84 MET A C 1
ATOM 670 O O . MET A 1 84 ? -0.425 3.703 9.828 1 98 84 MET A O 1
ATOM 674 N N . VAL A 1 85 ? 0.148 5.418 11.172 1 98.75 85 VAL A N 1
ATOM 675 C CA . VAL A 1 85 ? -0.127 4.715 12.422 1 98.75 85 VAL A CA 1
ATOM 676 C C . VAL A 1 85 ? -1.279 5.395 13.156 1 98.75 85 VAL A C 1
ATOM 678 O O . VAL A 1 85 ? -1.24 6.605 13.398 1 98.75 85 VAL A O 1
ATOM 681 N N . VAL A 1 86 ? -2.309 4.652 13.492 1 98.44 86 VAL A N 1
ATOM 682 C CA . VAL A 1 86 ? -3.533 5.172 14.094 1 98.44 86 VAL A CA 1
ATOM 683 C C . VAL A 1 86 ? -3.771 4.5 15.445 1 98.44 86 VAL A C 1
ATOM 685 O O . VAL A 1 86 ? -3.805 3.271 15.539 1 98.44 86 VAL A O 1
ATOM 688 N N . PRO A 1 87 ? -3.861 5.309 16.5 1 98.19 87 PRO A N 1
ATOM 689 C CA . PRO A 1 87 ? -4.199 4.707 17.781 1 98.19 87 PRO A CA 1
ATOM 690 C C . PRO A 1 87 ? -5.613 4.133 17.812 1 98.19 87 PRO A C 1
ATOM 692 O O . PRO A 1 87 ? -6.527 4.703 17.219 1 98.19 87 PRO A O 1
ATOM 695 N N . LYS A 1 88 ? -5.703 2.99 18.484 1 96.06 88 LYS A N 1
ATOM 696 C CA . LYS A 1 88 ? -7.027 2.424 18.719 1 96.06 88 LYS A CA 1
ATOM 697 C C . LYS A 1 88 ? -7.73 3.135 19.875 1 96.06 88 LYS A C 1
ATOM 699 O O . LYS A 1 88 ? -7.094 3.52 20.859 1 96.06 88 LYS A O 1
ATOM 704 N N . PRO A 1 89 ? -9.039 3.287 19.859 1 96.88 89 PRO A N 1
ATOM 705 C CA . PRO A 1 89 ? -9.922 2.902 18.75 1 96.88 89 PRO A CA 1
ATOM 706 C C . PRO A 1 89 ? -9.797 3.824 17.547 1 96.88 89 PRO A C 1
ATOM 708 O O . PRO A 1 89 ? -9.664 5.043 17.703 1 96.88 89 PRO A O 1
ATOM 711 N N . ILE A 1 90 ? -9.828 3.232 16.422 1 96.06 90 ILE A N 1
ATOM 712 C CA . ILE A 1 90 ? -9.789 4.012 15.195 1 96.06 90 ILE A CA 1
ATOM 713 C C . ILE A 1 90 ? -11.078 4.832 15.062 1 96.06 90 ILE A C 1
ATOM 715 O O . ILE A 1 90 ? -12.164 4.352 15.406 1 96.06 90 ILE A O 1
ATOM 719 N N . GLU A 1 91 ? -10.914 6.074 14.562 1 97.38 91 GLU A N 1
ATOM 720 C CA . GLU A 1 91 ? -12.07 6.945 14.352 1 97.38 91 GLU A CA 1
ATOM 721 C C . GLU A 1 91 ? -12.297 7.215 12.867 1 97.38 91 GLU A C 1
ATOM 723 O O . GLU A 1 91 ? -11.344 7.441 12.117 1 97.38 91 GLU A O 1
ATOM 728 N N . PHE A 1 92 ? -13.586 7.246 12.57 1 95.12 92 PHE A N 1
ATOM 729 C CA . PHE A 1 92 ? -13.977 7.484 11.188 1 95.12 92 PHE A CA 1
ATOM 730 C C . PHE A 1 92 ? -14.68 8.828 11.047 1 95.12 92 PHE A C 1
ATOM 732 O O . PHE A 1 92 ? -15.242 9.344 12.008 1 95.12 92 PHE A O 1
ATOM 739 N N . GLN A 1 93 ? -14.516 9.359 9.82 1 90.94 93 GLN A N 1
ATOM 740 C CA . GLN A 1 93 ? -15.438 10.438 9.469 1 90.94 93 GLN A CA 1
ATOM 741 C C . GLN A 1 93 ? -16.891 10.016 9.703 1 90.94 93 GLN A C 1
ATOM 743 O O . GLN A 1 93 ? -17.266 8.891 9.367 1 90.94 93 GLN A O 1
ATOM 748 N N . SER A 1 94 ? -17.656 10.938 10.266 1 91.94 94 SER A N 1
ATOM 749 C CA . SER A 1 94 ? -19.047 10.633 10.586 1 91.94 94 SER A CA 1
ATOM 750 C C . SER A 1 94 ? -19.781 10.047 9.375 1 91.94 94 SER A C 1
ATOM 752 O O . SER A 1 94 ? -19.719 10.609 8.281 1 91.94 94 SER A O 1
ATOM 754 N N . GLY A 1 95 ? -20.406 8.914 9.602 1 89.06 95 GLY A N 1
ATOM 755 C CA . GLY A 1 95 ? -21.203 8.273 8.562 1 89.06 95 GLY A CA 1
ATOM 756 C C . GLY A 1 95 ? -20.359 7.465 7.59 1 89.06 95 GLY A C 1
ATOM 757 O O . GLY A 1 95 ? -20.891 6.949 6.598 1 89.06 95 GLY A O 1
ATOM 758 N N . ARG A 1 96 ? -19.094 7.406 7.887 1 87.56 96 ARG A N 1
ATOM 759 C CA . ARG A 1 96 ? -18.219 6.672 6.973 1 87.56 96 ARG A CA 1
ATOM 760 C C . ARG A 1 96 ? -17.516 5.527 7.691 1 87.56 96 ARG A C 1
ATOM 762 O O . ARG A 1 96 ? -17.328 5.566 8.914 1 87.56 96 ARG A O 1
ATOM 769 N N . THR A 1 97 ? -17.094 4.504 6.867 1 89.25 97 THR A N 1
ATOM 770 C CA . THR A 1 97 ? -16.312 3.391 7.387 1 89.25 97 THR A CA 1
ATOM 771 C C . THR A 1 97 ? -15 3.24 6.609 1 89.25 97 THR A C 1
ATOM 773 O O . THR A 1 97 ? -14.25 2.291 6.832 1 89.25 97 THR A O 1
ATOM 776 N N . ASP A 1 98 ? -14.719 4.188 5.691 1 87.69 98 ASP A N 1
ATOM 777 C CA . ASP A 1 98 ? -13.57 4.055 4.809 1 87.69 98 ASP A CA 1
ATOM 778 C C . ASP A 1 98 ? -12.664 5.277 4.902 1 87.69 98 ASP A C 1
ATOM 780 O O . ASP A 1 98 ? -11.734 5.434 4.102 1 87.69 98 ASP A O 1
ATOM 784 N N . THR A 1 99 ? -12.977 6.172 5.812 1 89.69 99 THR A N 1
ATOM 785 C CA . THR A 1 99 ? -12.25 7.43 5.934 1 89.69 99 THR A CA 1
ATOM 786 C C . THR A 1 99 ? -11.898 7.715 7.391 1 89.69 99 THR A C 1
ATOM 788 O O . THR A 1 99 ? -12.789 7.898 8.227 1 89.69 99 THR A O 1
ATOM 791 N N . LEU A 1 100 ? -10.609 7.742 7.617 1 95.44 100 LEU A N 1
ATOM 792 C CA . LEU A 1 100 ? -10.125 7.922 8.984 1 95.44 100 LEU A CA 1
ATOM 793 C C . LEU A 1 100 ? -9.93 9.398 9.305 1 95.44 100 LEU A C 1
ATOM 795 O O . LEU A 1 100 ? -9.773 10.219 8.391 1 95.44 100 LEU A O 1
ATOM 799 N N . ILE A 1 101 ? -9.828 9.742 10.695 1 95.94 101 ILE A N 1
ATOM 800 C CA . ILE A 1 101 ? -9.68 11.148 11.047 1 95.94 101 ILE A CA 1
ATOM 801 C C . ILE A 1 101 ? -8.664 11.297 12.172 1 95.94 101 ILE A C 1
ATOM 803 O O . ILE A 1 101 ? -8.312 12.422 12.555 1 95.94 101 ILE A O 1
ATOM 807 N N . ASN A 1 102 ? -8.094 10.164 12.75 1 98.25 102 ASN A N 1
ATOM 808 C CA . ASN A 1 102 ? -7.293 10.328 13.961 1 98.25 102 ASN A CA 1
ATOM 809 C C . ASN A 1 102 ? -5.922 9.672 13.82 1 98.25 102 ASN A C 1
ATOM 811 O O . ASN A 1 102 ? -5.5 8.914 14.695 1 98.25 102 ASN A O 1
ATOM 815 N N . PRO A 1 103 ? -5.141 10.039 12.852 1 98.5 103 PRO A N 1
ATOM 816 C CA . PRO A 1 103 ? -3.768 9.531 12.758 1 98.5 103 PRO A CA 1
ATOM 817 C C . PRO A 1 103 ? -2.863 10.086 13.859 1 98.5 103 PRO A C 1
ATOM 819 O O . PRO A 1 103 ? -3.035 11.227 14.297 1 98.5 103 PRO A O 1
ATOM 822 N N . GLY A 1 104 ? -1.945 9.211 14.305 1 98.62 104 GLY A N 1
ATOM 823 C CA . GLY A 1 104 ? -0.915 9.664 15.219 1 98.62 104 GLY A CA 1
ATOM 824 C C . GLY A 1 104 ? 0.402 9.977 14.531 1 98.62 104 GLY A C 1
ATOM 825 O O . GLY A 1 104 ? 1.084 10.938 14.883 1 98.62 104 GLY A O 1
ATOM 826 N N . LEU A 1 105 ? 0.78 9.148 13.609 1 98.81 105 LEU A N 1
ATOM 827 C CA . LEU A 1 105 ? 2.01 9.234 12.828 1 98.81 105 LEU A CA 1
ATOM 828 C C . LEU A 1 105 ? 1.721 9.07 11.344 1 98.81 105 LEU A C 1
ATOM 830 O O . LEU A 1 105 ? 0.934 8.211 10.945 1 98.81 105 LEU A O 1
ATOM 834 N N . ILE A 1 106 ? 2.289 9.969 10.508 1 98.56 106 ILE A N 1
ATOM 835 C CA . ILE A 1 106 ? 2.17 9.875 9.055 1 98.56 106 ILE A CA 1
ATOM 836 C C . ILE A 1 106 ? 3.559 9.867 8.422 1 98.56 106 ILE A C 1
ATOM 838 O O . ILE A 1 106 ? 4.457 10.594 8.867 1 98.56 106 ILE A O 1
ATOM 842 N N . ALA A 1 107 ? 3.723 9.047 7.422 1 98.69 107 ALA A N 1
ATOM 843 C CA . ALA A 1 107 ? 4.941 9.047 6.617 1 98.69 107 ALA A CA 1
ATOM 844 C C . ALA A 1 107 ? 4.629 9.258 5.141 1 98.69 107 ALA A C 1
ATOM 846 O O . ALA A 1 107 ? 3.67 8.688 4.617 1 98.69 107 ALA A O 1
ATOM 847 N N . GLU A 1 108 ? 5.379 10.102 4.535 1 96.44 108 GLU A N 1
ATOM 848 C CA . GLU A 1 108 ? 5.328 10.344 3.094 1 96.44 108 GLU A CA 1
ATOM 849 C C . GLU A 1 108 ? 6.672 10.039 2.438 1 96.44 108 GLU A C 1
ATOM 851 O O . GLU A 1 108 ? 7.715 10.5 2.902 1 96.44 108 GLU A O 1
ATOM 856 N N . VAL A 1 109 ? 6.633 9.195 1.472 1 96.12 109 VAL A N 1
ATOM 857 C CA . VAL A 1 109 ? 7.809 8.992 0.63 1 96.12 109 VAL A CA 1
ATOM 858 C C . VAL A 1 109 ? 7.859 10.07 -0.455 1 96.12 109 VAL A C 1
ATOM 860 O O . VAL A 1 109 ? 6.91 10.211 -1.232 1 96.12 109 VAL A O 1
ATOM 863 N N . LEU A 1 110 ? 8.945 10.773 -0.5 1 92.62 110 LEU A N 1
ATOM 864 C CA . LEU A 1 110 ? 9.039 11.984 -1.301 1 92.62 110 LEU A CA 1
ATOM 865 C C . LEU A 1 110 ? 9.336 11.656 -2.758 1 92.62 110 LEU A C 1
ATOM 867 O O . LEU A 1 110 ? 10.016 10.664 -3.049 1 92.62 110 LEU A O 1
ATOM 871 N N . SER A 1 111 ? 8.766 12.422 -3.564 1 84.81 111 SER A N 1
ATOM 872 C CA . SER A 1 111 ? 9.094 12.453 -4.988 1 84.81 111 SER A CA 1
ATOM 873 C C . SER A 1 111 ? 9.359 13.883 -5.461 1 84.81 111 SER A C 1
ATOM 875 O O . SER A 1 111 ? 8.977 14.844 -4.793 1 84.81 111 SER A O 1
ATOM 877 N N . PRO A 1 112 ? 10.094 14.039 -6.602 1 79.88 112 PRO A N 1
ATOM 878 C CA . PRO A 1 112 ? 10.336 15.391 -7.105 1 79.88 112 PRO A CA 1
ATOM 879 C C . PRO A 1 112 ? 9.039 16.172 -7.332 1 79.88 112 PRO A C 1
ATOM 881 O O . PRO A 1 112 ? 8.992 17.375 -7.074 1 79.88 112 PRO A O 1
ATOM 884 N N . SER A 1 113 ? 7.996 15.531 -7.684 1 74 113 SER A N 1
ATOM 885 C CA . SER A 1 113 ? 6.758 16.203 -8.078 1 74 113 SER A CA 1
ATOM 886 C C . SER A 1 113 ? 5.926 16.578 -6.855 1 74 113 SER A C 1
ATOM 888 O O . SER A 1 113 ? 5.102 17.5 -6.926 1 74 113 SER A O 1
ATOM 890 N N . THR A 1 114 ? 6.145 15.922 -5.664 1 78.69 114 THR A N 1
ATOM 891 C CA . THR A 1 114 ? 5.211 16.156 -4.566 1 78.69 114 THR A CA 1
ATOM 892 C C . THR A 1 114 ? 5.945 16.656 -3.328 1 78.69 114 THR A C 1
ATOM 894 O O . THR A 1 114 ? 5.32 17.078 -2.354 1 78.69 114 THR A O 1
ATOM 897 N N . GLN A 1 115 ? 7.27 16.688 -3.381 1 86.62 115 GLN A N 1
ATOM 898 C CA . GLN A 1 115 ? 8.023 16.953 -2.158 1 86.62 115 GLN A CA 1
ATOM 899 C C . GLN A 1 115 ? 7.688 18.328 -1.593 1 86.62 115 GLN A C 1
ATOM 901 O O . GLN A 1 115 ? 7.613 18.5 -0.375 1 86.62 115 GLN A O 1
ATOM 906 N N . ALA A 1 116 ? 7.531 19.391 -2.426 1 84.31 116 ALA A N 1
ATOM 907 C CA . ALA A 1 116 ? 7.18 20.719 -1.938 1 84.31 116 ALA A CA 1
ATOM 908 C C . ALA A 1 116 ? 5.812 20.719 -1.265 1 84.31 116 ALA A C 1
ATOM 910 O O . ALA A 1 116 ? 5.637 21.312 -0.2 1 84.31 116 ALA A O 1
ATOM 911 N N . TYR A 1 117 ? 4.902 20.047 -1.853 1 83.12 117 TYR A N 1
ATOM 912 C CA . TYR A 1 117 ? 3.555 19.906 -1.311 1 83.12 117 TYR A CA 1
ATOM 913 C C . TYR A 1 117 ? 3.578 19.156 0.013 1 83.12 117 TYR A C 1
ATOM 915 O O . TYR A 1 117 ? 2.961 19.578 0.991 1 83.12 117 TYR A O 1
ATOM 923 N N . ASP A 1 118 ? 4.293 18.016 0.095 1 90.12 118 ASP A N 1
ATOM 924 C CA . ASP A 1 118 ? 4.379 17.188 1.295 1 90.12 118 ASP A CA 1
ATOM 925 C C . ASP A 1 118 ? 5.02 17.953 2.447 1 90.12 118 ASP A C 1
ATOM 927 O O . ASP A 1 118 ? 4.586 17.844 3.596 1 90.12 118 ASP A O 1
ATOM 931 N N . ARG A 1 119 ? 5.965 18.797 2.127 1 92.62 119 ARG A N 1
ATOM 932 C CA . ARG A 1 119 ? 6.676 19.547 3.15 1 92.62 119 ARG A CA 1
ATOM 933 C C . ARG A 1 119 ? 5.867 20.75 3.602 1 92.62 119 ARG A C 1
ATOM 935 O O . ARG A 1 119 ? 5.992 21.203 4.746 1 92.62 119 ARG A O 1
ATOM 942 N N . GLY A 1 120 ? 5.09 21.328 2.746 1 93.12 120 GLY A N 1
ATOM 943 C CA . GLY A 1 120 ? 4.414 22.578 3.012 1 93.12 120 GLY A CA 1
ATOM 944 C C . GLY A 1 120 ? 2.943 22.422 3.34 1 93.12 120 GLY A C 1
ATOM 945 O O . GLY A 1 120 ? 2.586 22.109 4.48 1 93.12 120 GLY A O 1
ATOM 946 N N . ASP A 1 121 ? 2.117 22.516 2.271 1 85.44 121 ASP A N 1
ATOM 947 C CA . ASP A 1 121 ? 0.668 22.609 2.426 1 85.44 121 ASP A CA 1
ATOM 948 C C . ASP A 1 121 ? 0.118 21.359 3.115 1 85.44 121 ASP A C 1
ATOM 950 O O . ASP A 1 121 ? -0.77 21.453 3.965 1 85.44 121 ASP A O 1
ATOM 954 N N . LYS A 1 122 ? 0.628 20.266 2.756 1 89.81 122 LYS A N 1
ATOM 955 C CA . LYS A 1 122 ? 0.142 19.031 3.359 1 89.81 122 LYS A CA 1
ATOM 956 C C . LYS A 1 122 ? 0.491 18.969 4.844 1 89.81 122 LYS A C 1
ATOM 958 O O . LYS A 1 122 ? -0.341 18.578 5.668 1 89.81 122 LYS A O 1
ATOM 963 N N . PHE A 1 123 ? 1.704 19.344 5.172 1 94.62 123 PHE A N 1
ATOM 964 C CA . PHE A 1 123 ? 2.105 19.391 6.574 1 94.62 123 PHE A CA 1
ATOM 965 C C . PHE A 1 123 ? 1.277 20.406 7.348 1 94.62 123 PHE A C 1
ATOM 967 O O . PHE A 1 123 ? 0.837 20.141 8.469 1 94.62 123 PHE A O 1
ATOM 974 N N . THR A 1 124 ? 1.02 21.5 6.754 1 93.06 124 THR A N 1
ATOM 975 C CA . THR A 1 124 ? 0.186 22.516 7.383 1 93.06 124 THR A CA 1
ATOM 976 C C . THR A 1 124 ? -1.201 21.969 7.695 1 93.06 124 THR A C 1
ATOM 978 O O . THR A 1 124 ? -1.727 22.172 8.789 1 93.06 124 THR A O 1
ATOM 981 N N . ALA A 1 125 ? -1.723 21.25 6.809 1 91.5 125 ALA A N 1
ATOM 982 C CA . ALA A 1 125 ? -3.031 20.641 7.012 1 91.5 125 ALA A CA 1
ATOM 983 C C . ALA A 1 125 ? -2.979 19.578 8.109 1 91.5 125 ALA A C 1
ATOM 985 O O . ALA A 1 125 ? -3.828 19.562 9.008 1 91.5 125 ALA A O 1
ATOM 986 N N . TYR A 1 126 ? -1.935 18.672 8.086 1 96.62 126 TYR A N 1
ATOM 987 C CA . TYR A 1 126 ? -1.8 17.609 9.07 1 96.62 126 TYR A CA 1
ATOM 988 C C . TYR A 1 126 ? -1.686 18.188 10.477 1 96.62 126 TYR A C 1
ATOM 990 O O . TYR A 1 126 ? -2.203 17.594 11.438 1 96.62 126 TYR A O 1
ATOM 998 N N . ARG A 1 127 ? -1.07 19.344 10.617 1 97.06 127 ARG A N 1
ATOM 999 C CA . ARG A 1 127 ? -0.815 19.938 11.93 1 97.06 127 ARG A CA 1
ATOM 1000 C C . ARG A 1 127 ? -2.117 20.359 12.602 1 97.06 127 ARG A C 1
ATOM 1002 O O . ARG A 1 127 ? -2.143 20.609 13.805 1 97.06 127 ARG A O 1
ATOM 1009 N N . THR A 1 128 ? -3.174 20.453 11.797 1 95.81 128 THR A N 1
ATOM 1010 C CA . THR A 1 128 ? -4.453 20.828 12.391 1 95.81 128 THR A CA 1
ATOM 1011 C C . THR A 1 128 ? -5.109 19.625 13.078 1 95.81 128 THR A C 1
ATOM 1013 O O . THR A 1 128 ? -6.066 19.797 13.836 1 95.81 128 THR A O 1
ATOM 1016 N N . ILE A 1 129 ? -4.668 18.438 12.859 1 96.31 129 ILE A N 1
ATOM 1017 C CA . ILE A 1 129 ? -5.215 17.219 13.469 1 96.31 129 ILE A CA 1
ATOM 1018 C C . ILE A 1 129 ? -4.66 17.062 14.883 1 96.31 129 ILE A C 1
ATOM 1020 O O . ILE A 1 129 ? -3.445 16.953 15.07 1 96.31 129 ILE A O 1
ATOM 1024 N N . SER A 1 130 ? -5.496 16.922 15.867 1 96.62 130 SER A N 1
ATOM 1025 C CA . SER A 1 130 ? -5.09 16.953 17.266 1 96.62 130 SER A CA 1
ATOM 1026 C C . SER A 1 130 ? -4.277 15.727 17.641 1 96.62 130 SER A C 1
ATOM 1028 O O . SER A 1 130 ? -3.357 15.805 18.453 1 96.62 130 SER A O 1
ATOM 1030 N N . THR A 1 131 ? -4.52 14.586 17.031 1 97.5 131 THR A N 1
ATOM 1031 C CA . THR A 1 131 ? -3.859 13.336 17.391 1 97.5 131 THR A CA 1
ATOM 1032 C C . THR A 1 131 ? -2.516 13.211 16.688 1 97.5 131 THR A C 1
ATOM 1034 O O . THR A 1 131 ? -1.684 12.383 17.062 1 97.5 131 THR A O 1
ATOM 1037 N N . PHE A 1 132 ? -2.27 14.07 15.695 1 98.06 132 PHE A N 1
ATOM 1038 C CA . PHE A 1 132 ? -1.081 13.992 14.852 1 98.06 132 PHE A CA 1
ATOM 1039 C C . PHE A 1 132 ? 0.133 14.562 15.578 1 98.06 132 PHE A C 1
ATOM 1041 O O . PHE A 1 132 ? 0.144 15.734 15.945 1 98.06 132 PHE A O 1
ATOM 1048 N N . THR A 1 133 ? 1.261 13.656 15.68 1 98 133 THR A N 1
ATOM 1049 C CA . THR A 1 133 ? 2.371 14.133 16.5 1 98 133 THR A CA 1
ATOM 1050 C C . THR A 1 133 ? 3.703 13.875 15.797 1 98 133 THR A C 1
ATOM 1052 O O . THR A 1 133 ? 4.723 14.477 16.156 1 98 133 THR A O 1
ATOM 1055 N N . GLU A 1 134 ? 3.797 12.953 14.859 1 98.56 134 GLU A N 1
ATOM 1056 C CA . GLU A 1 134 ? 5.051 12.609 14.188 1 98.56 134 GLU A CA 1
ATOM 1057 C C . GLU A 1 134 ? 4.863 12.531 12.68 1 98.56 134 GLU A C 1
ATOM 1059 O O . GLU A 1 134 ? 3.879 11.961 12.195 1 98.56 134 GLU A O 1
ATOM 1064 N N . TYR A 1 135 ? 5.805 13.133 11.977 1 98.75 135 TYR A N 1
ATOM 1065 C CA . TYR A 1 135 ? 5.789 13.172 10.516 1 98.75 135 TYR A CA 1
ATOM 1066 C C . TYR A 1 135 ? 7.133 12.727 9.945 1 98.75 135 TYR A C 1
ATOM 1068 O O . TYR A 1 135 ? 8.172 13.289 10.297 1 98.75 135 TYR A O 1
ATOM 1076 N N . LEU A 1 136 ? 7.105 11.688 9.141 1 98.81 136 LEU A N 1
ATOM 1077 C CA . LEU A 1 136 ? 8.297 11.242 8.438 1 98.81 136 LEU A CA 1
ATOM 1078 C C . LEU A 1 136 ? 8.234 11.625 6.961 1 98.81 136 LEU A C 1
ATOM 1080 O O . LEU A 1 136 ? 7.238 11.352 6.289 1 98.81 136 LEU A O 1
ATOM 1084 N N . LEU A 1 137 ? 9.242 12.344 6.531 1 98.19 137 LEU A N 1
ATOM 1085 C CA . LEU A 1 137 ? 9.484 12.602 5.113 1 98.19 137 LEU A CA 1
ATOM 1086 C C . LEU A 1 137 ? 10.711 11.836 4.625 1 98.19 137 LEU A C 1
ATOM 1088 O O . LEU A 1 137 ? 11.828 12.109 5.066 1 98.19 137 LEU A O 1
ATOM 1092 N N . ILE A 1 138 ? 10.508 10.891 3.701 1 98.31 138 ILE A N 1
ATOM 1093 C CA . ILE A 1 138 ? 11.555 9.938 3.338 1 98.31 138 ILE A CA 1
ATOM 1094 C C . ILE A 1 138 ? 11.922 10.109 1.866 1 98.31 138 ILE A C 1
ATOM 1096 O O . ILE A 1 138 ? 11.07 9.961 0.987 1 98.31 138 ILE A O 1
ATOM 1100 N N . ASP A 1 139 ? 13.164 10.398 1.608 1 96.12 139 ASP A N 1
ATOM 1101 C CA . ASP A 1 139 ? 13.656 10.555 0.245 1 96.12 139 ASP A CA 1
ATOM 1102 C C . ASP A 1 139 ? 13.836 9.203 -0.439 1 96.12 139 ASP A C 1
ATOM 1104 O O . ASP A 1 139 ? 14.336 8.258 0.171 1 96.12 139 ASP A O 1
ATOM 1108 N N . GLN A 1 140 ? 13.383 9.117 -1.687 1 94.94 140 GLN A N 1
ATOM 1109 C CA . GLN A 1 140 ? 13.5 7.824 -2.346 1 94.94 140 GLN A CA 1
ATOM 1110 C C . GLN A 1 140 ? 14.742 7.77 -3.238 1 94.94 140 GLN A C 1
ATOM 1112 O O . GLN A 1 140 ? 15.07 6.715 -3.781 1 94.94 140 GLN A O 1
ATOM 1117 N N . HIS A 1 141 ? 15.492 8.93 -3.367 1 93.25 141 HIS A N 1
ATOM 1118 C CA . HIS A 1 141 ? 16.609 8.992 -4.297 1 93.25 141 HIS A CA 1
ATOM 1119 C C . HIS A 1 141 ? 17.953 8.977 -3.553 1 93.25 141 HIS A C 1
ATOM 1121 O O . HIS A 1 141 ? 19 8.75 -4.156 1 93.25 141 HIS A O 1
ATOM 1127 N N . GLN A 1 142 ? 17.938 9.227 -2.35 1 95.62 142 GLN A N 1
ATOM 1128 C CA . GLN A 1 142 ? 19.109 9.172 -1.473 1 95.62 142 GLN A CA 1
ATOM 1129 C C . GLN A 1 142 ? 18.703 8.859 -0.036 1 95.62 142 GLN A C 1
ATOM 1131 O O . GLN A 1 142 ? 17.547 9.07 0.348 1 95.62 142 GLN A O 1
ATOM 1136 N N . ILE A 1 143 ? 19.625 8.375 0.747 1 97.19 143 ILE A N 1
ATOM 1137 C CA . ILE A 1 143 ? 19.344 8.156 2.162 1 97.19 143 ILE A CA 1
ATOM 1138 C C . ILE A 1 143 ? 19.172 9.5 2.865 1 97.19 143 ILE A C 1
ATOM 1140 O O . ILE A 1 143 ? 20.141 10.227 3.07 1 97.19 143 ILE A O 1
ATOM 1144 N N . HIS A 1 144 ? 18.016 9.836 3.164 1 97.56 144 HIS A N 1
ATOM 1145 C CA . HIS A 1 144 ? 17.656 11.07 3.861 1 97.56 144 HIS A CA 1
ATOM 1146 C C . HIS A 1 144 ? 16.234 10.992 4.406 1 97.56 144 HIS A C 1
ATOM 1148 O O . HIS A 1 144 ? 15.281 10.781 3.648 1 97.56 144 HIS A O 1
ATOM 1154 N N . VAL A 1 145 ? 16.125 11.086 5.703 1 98.5 145 VAL A N 1
ATOM 1155 C CA . VAL A 1 145 ? 14.836 11.109 6.383 1 98.5 145 VAL A CA 1
ATOM 1156 C C . VAL A 1 145 ? 14.719 12.383 7.219 1 98.5 145 VAL A C 1
ATOM 1158 O O . VAL A 1 145 ? 15.602 12.688 8.023 1 98.5 145 VAL A O 1
ATOM 1161 N N . GLU A 1 146 ? 13.711 13.188 6.945 1 98.5 146 GLU A N 1
ATOM 1162 C CA . GLU A 1 146 ? 13.312 14.289 7.812 1 98.5 146 GLU A CA 1
ATOM 1163 C C . GLU A 1 146 ? 12.211 13.852 8.773 1 98.5 146 GLU A C 1
ATOM 1165 O O . GLU A 1 146 ? 11.195 13.289 8.359 1 98.5 146 GLU A O 1
ATOM 1170 N N . HIS A 1 147 ? 12.477 14.023 10.031 1 98.69 147 HIS A N 1
ATOM 1171 C CA . HIS A 1 147 ? 11.57 13.641 11.117 1 98.69 147 HIS A CA 1
ATOM 1172 C C . HIS A 1 147 ? 11.094 14.867 11.883 1 98.69 147 HIS A C 1
ATOM 1174 O O . HIS A 1 147 ? 11.898 15.609 12.445 1 98.69 147 HIS A O 1
ATOM 1180 N N . ARG A 1 148 ? 9.766 15.117 11.828 1 98.38 148 ARG A N 1
ATOM 1181 C CA . ARG A 1 148 ? 9.156 16.234 12.547 1 98.38 148 ARG A CA 1
ATOM 1182 C C . ARG A 1 148 ? 8.289 15.734 13.703 1 98.38 148 ARG A C 1
ATOM 1184 O O . ARG A 1 148 ? 7.414 14.891 13.508 1 98.38 148 ARG A O 1
ATOM 1191 N N . VAL A 1 149 ? 8.531 16.266 14.906 1 98.44 149 VAL A N 1
ATOM 1192 C CA . VAL A 1 149 ? 7.844 15.82 16.109 1 98.44 149 VAL A CA 1
ATOM 1193 C C . VAL A 1 149 ? 7.195 17.016 16.812 1 98.44 149 VAL A C 1
ATOM 1195 O O . VAL A 1 149 ? 7.84 18.047 17.016 1 98.44 149 VAL A O 1
ATOM 1198 N N . ARG A 1 150 ? 5.902 16.844 17.094 1 97.88 150 ARG A N 1
ATOM 1199 C CA . ARG A 1 150 ? 5.223 17.859 17.875 1 97.88 150 ARG A CA 1
ATOM 1200 C C . ARG A 1 150 ? 5.742 17.891 19.312 1 97.88 150 ARG A C 1
ATOM 1202 O O . ARG A 1 150 ? 5.707 16.875 20.016 1 97.88 150 ARG A O 1
ATOM 1209 N N . THR A 1 151 ? 6.246 19.047 19.75 1 96.06 151 THR A N 1
ATOM 1210 C CA . THR A 1 151 ? 6.793 19.172 21.094 1 96.06 151 THR A CA 1
ATOM 1211 C C . THR A 1 151 ? 5.832 19.922 22 1 96.06 151 THR A C 1
ATOM 1213 O O . THR A 1 151 ? 5.82 19.703 23.219 1 96.06 151 THR A O 1
ATOM 1216 N N . ALA A 1 152 ? 5.156 20.891 21.516 1 91.38 152 ALA A N 1
ATOM 1217 C CA . ALA A 1 152 ? 4.113 21.688 22.172 1 91.38 152 ALA A CA 1
ATOM 1218 C C . ALA A 1 152 ? 3.107 22.203 21.156 1 91.38 152 ALA A C 1
ATOM 1220 O O . ALA A 1 152 ? 3.221 21.922 19.953 1 91.38 152 ALA A O 1
ATOM 1221 N N . GLU A 1 153 ? 2.158 22.844 21.719 1 88.06 153 GLU A N 1
ATOM 1222 C CA . GLU A 1 153 ? 1.19 23.438 20.797 1 88.06 153 GLU A CA 1
ATOM 1223 C C . GLU A 1 153 ? 1.879 24.344 19.781 1 88.06 153 GLU A C 1
ATOM 1225 O O . GLU A 1 153 ? 2.621 25.25 20.156 1 88.06 153 GLU A O 1
ATOM 1230 N N . ASN A 1 154 ? 1.834 23.984 18.578 1 88.75 154 ASN A N 1
ATOM 1231 C CA . ASN A 1 154 ? 2.35 24.766 17.453 1 88.75 154 ASN A CA 1
ATOM 1232 C C . ASN A 1 154 ? 3.875 24.781 17.438 1 88.75 154 ASN A C 1
ATOM 1234 O O . ASN A 1 154 ? 4.48 25.734 16.938 1 88.75 154 ASN A O 1
ATOM 1238 N N . GLN A 1 155 ? 4.492 23.891 18.141 1 95.25 155 GLN A N 1
ATOM 1239 C CA . GLN A 1 155 ? 5.945 23.766 18.109 1 95.25 155 GLN A CA 1
ATOM 1240 C C . GLN A 1 155 ? 6.367 22.375 17.625 1 95.25 155 GLN A C 1
ATOM 1242 O O . GLN A 1 155 ? 5.879 21.359 18.141 1 95.25 155 GLN A O 1
ATOM 1247 N N . TRP A 1 156 ? 7.238 22.375 16.688 1 97.19 156 TRP A N 1
ATOM 1248 C CA . TRP A 1 156 ? 7.707 21.141 16.094 1 97.19 156 TRP A CA 1
ATOM 1249 C C . TRP A 1 156 ? 9.234 21.078 16.062 1 97.19 156 TRP A C 1
ATOM 1251 O O . TRP A 1 156 ? 9.891 22.078 15.75 1 97.19 156 TRP A O 1
ATOM 1261 N N . LEU A 1 157 ? 9.773 19.969 16.438 1 97.88 157 LEU A N 1
ATOM 1262 C CA . LEU A 1 157 ? 11.203 19.672 16.328 1 97.88 157 LEU A CA 1
ATOM 1263 C C . LEU A 1 157 ? 11.492 18.922 15.031 1 97.88 157 LEU A C 1
ATOM 1265 O O . LEU A 1 157 ? 10.852 17.906 14.742 1 97.88 157 LEU A O 1
ATOM 1269 N N . ILE A 1 158 ? 12.422 19.422 14.227 1 97.5 158 ILE A N 1
ATOM 1270 C CA . ILE A 1 158 ? 12.82 18.766 12.984 1 97.5 158 ILE A CA 1
ATOM 1271 C C . ILE A 1 158 ? 14.195 18.125 13.156 1 97.5 158 ILE A C 1
ATOM 1273 O O . ILE A 1 158 ? 15.141 18.797 13.594 1 97.5 158 ILE A O 1
ATOM 1277 N N . SER A 1 159 ? 14.289 16.859 12.891 1 98.12 159 SER A N 1
ATOM 1278 C CA . SER A 1 159 ? 15.539 16.109 12.883 1 98.12 159 SER A CA 1
ATOM 1279 C C . SER A 1 159 ? 15.773 15.438 11.539 1 98.12 159 SER A C 1
ATOM 1281 O O . SER A 1 159 ? 14.82 15.133 10.812 1 98.12 159 SER A O 1
ATOM 1283 N N . GLU A 1 160 ? 17.031 15.188 11.258 1 97.75 160 GLU A N 1
ATOM 1284 C CA . GLU A 1 160 ? 17.375 14.555 9.984 1 97.75 160 GLU A CA 1
ATOM 1285 C C . GLU A 1 160 ? 18.266 13.328 10.195 1 97.75 160 GLU A C 1
ATOM 1287 O O . GLU A 1 160 ? 19.078 13.305 11.125 1 97.75 160 GLU A O 1
ATOM 1292 N N . TYR A 1 161 ? 18.094 12.344 9.352 1 97.88 161 TYR A N 1
ATOM 1293 C CA . TYR A 1 161 ? 18.875 11.117 9.273 1 97.88 161 TYR A CA 1
ATOM 1294 C C . TYR A 1 161 ? 19.422 10.898 7.867 1 97.88 161 TYR A C 1
ATOM 1296 O O . TYR A 1 161 ? 18.656 10.75 6.91 1 97.88 161 TYR A O 1
ATOM 1304 N N . ASN A 1 162 ? 20.797 10.805 7.734 1 97.19 162 ASN A N 1
ATOM 1305 C CA . ASN A 1 162 ? 21.406 10.852 6.41 1 97.19 162 ASN A CA 1
ATOM 1306 C C . ASN A 1 162 ? 22.391 9.703 6.199 1 97.19 162 ASN A C 1
ATOM 1308 O O . ASN A 1 162 ? 23.188 9.727 5.258 1 97.19 162 ASN A O 1
ATOM 1312 N N . SER A 1 163 ? 22.391 8.75 7.141 1 96.75 163 SER A N 1
ATOM 1313 C CA . SER A 1 163 ? 23.297 7.613 7.035 1 96.75 163 SER A CA 1
ATOM 1314 C C . SER A 1 163 ? 22.594 6.316 7.426 1 96.75 163 SER A C 1
ATOM 1316 O O . SER A 1 163 ? 21.781 6.297 8.344 1 96.75 163 SER A O 1
ATOM 1318 N N . PRO A 1 164 ? 23.031 5.238 6.68 1 96.06 164 PRO A N 1
ATOM 1319 C CA . PRO A 1 164 ? 22.438 3.943 7.027 1 96.06 164 PRO A CA 1
ATOM 1320 C C . PRO A 1 164 ? 22.797 3.498 8.445 1 96.06 164 PRO A C 1
ATOM 1322 O O . PRO A 1 164 ? 22.141 2.607 9 1 96.06 164 PRO A O 1
ATOM 1325 N N . GLN A 1 165 ? 23.75 4.09 9.109 1 97 165 GLN A N 1
ATOM 1326 C CA . GLN A 1 165 ? 24.219 3.697 10.438 1 97 165 GLN A CA 1
ATOM 1327 C C . GLN A 1 165 ? 23.344 4.332 11.523 1 97 165 GLN A C 1
ATOM 1329 O O . GLN A 1 165 ? 23.422 3.945 12.695 1 97 165 GLN A O 1
ATOM 1334 N N . MET A 1 166 ? 22.594 5.285 11.133 1 98 166 MET A N 1
ATOM 1335 C CA . MET A 1 166 ? 21.75 5.988 12.102 1 98 166 MET A CA 1
ATOM 1336 C C . MET A 1 166 ? 20.5 5.184 12.414 1 98 166 MET A C 1
ATOM 1338 O O . MET A 1 166 ? 20.109 4.297 11.648 1 98 166 MET A O 1
ATOM 1342 N N . THR A 1 167 ? 19.891 5.527 13.578 1 98.62 167 THR A N 1
ATOM 1343 C CA . THR A 1 167 ? 18.656 4.898 14.031 1 98.62 167 THR A CA 1
ATOM 1344 C C . THR A 1 167 ? 17.562 5.941 14.25 1 98.62 167 THR A C 1
ATOM 1346 O O . THR A 1 167 ? 17.766 6.902 15 1 98.62 167 THR A O 1
ATOM 1349 N N . LEU A 1 168 ? 16.453 5.777 13.562 1 98.5 168 LEU A N 1
ATOM 1350 C CA . LEU A 1 168 ? 15.273 6.613 13.734 1 98.5 168 LEU A CA 1
ATOM 1351 C C . LEU A 1 168 ? 14.492 6.207 14.977 1 98.5 168 LEU A C 1
ATOM 1353 O O . LEU A 1 168 ? 14.203 5.027 15.18 1 98.5 168 LEU A O 1
ATOM 1357 N N . LYS A 1 169 ? 14.195 7.191 15.812 1 98.25 169 LYS A N 1
ATOM 1358 C CA . LYS A 1 169 ? 13.43 6.926 17.031 1 98.25 169 LYS A CA 1
ATOM 1359 C C . LYS A 1 169 ? 12.023 7.508 16.938 1 98.25 169 LYS A C 1
ATOM 1361 O O . LYS A 1 169 ? 11.852 8.727 16.797 1 98.25 169 LYS A O 1
ATOM 1366 N N . LEU A 1 170 ? 11.031 6.629 16.984 1 98.5 170 LEU A N 1
ATOM 1367 C CA . LEU A 1 170 ? 9.625 7.027 17.047 1 98.5 170 LEU A CA 1
ATOM 1368 C C . LEU A 1 170 ? 9.102 6.934 18.469 1 98.5 170 LEU A C 1
ATOM 1370 O O . LEU A 1 170 ? 8.492 5.926 18.859 1 98.5 170 LEU A O 1
ATOM 1374 N N . ASP A 1 171 ? 9.195 7.98 19.219 1 96.94 171 ASP A N 1
ATOM 1375 C CA . ASP A 1 171 ? 8.938 7.973 20.656 1 96.94 171 ASP A CA 1
ATOM 1376 C C . ASP A 1 171 ? 7.445 7.832 20.953 1 96.94 171 ASP A C 1
ATOM 1378 O O . ASP A 1 171 ? 7.059 7.223 21.953 1 96.94 171 ASP A O 1
ATOM 1382 N N . SER A 1 172 ? 6.633 8.391 20.109 1 96.62 172 SER A N 1
ATOM 1383 C CA . SER A 1 172 ? 5.191 8.352 20.328 1 96.62 172 SER A CA 1
ATOM 1384 C C . SER A 1 172 ? 4.676 6.922 20.422 1 96.62 172 SER A C 1
ATOM 1386 O O . SER A 1 172 ? 3.662 6.664 21.078 1 96.62 172 SER A O 1
ATOM 1388 N N . ILE A 1 173 ? 5.406 5.988 19.766 1 98 173 ILE A N 1
ATOM 1389 C CA . ILE A 1 173 ? 4.93 4.609 19.766 1 98 173 ILE A CA 1
ATOM 1390 C C . ILE A 1 173 ? 6.02 3.688 20.297 1 98 173 ILE A C 1
ATOM 1392 O O . ILE A 1 173 ? 5.871 2.463 20.281 1 98 173 ILE A O 1
ATOM 1396 N N . GLY A 1 174 ? 7.082 4.145 20.734 1 97.94 174 GLY A N 1
ATOM 1397 C CA . GLY A 1 174 ? 8.133 3.4 21.406 1 97.94 174 GLY A CA 1
ATOM 1398 C C . GLY A 1 174 ? 8.859 2.434 20.484 1 97.94 174 GLY A C 1
ATOM 1399 O O . GLY A 1 174 ? 9.086 1.277 20.844 1 97.94 174 GLY A O 1
ATOM 1400 N N . ILE A 1 175 ? 9.242 2.877 19.25 1 98 175 ILE A N 1
ATOM 1401 C CA . ILE A 1 175 ? 9.883 2.018 18.266 1 98 175 ILE A CA 1
ATOM 1402 C C . ILE A 1 175 ? 11.164 2.686 17.75 1 98 175 ILE A C 1
ATOM 1404 O O . ILE A 1 175 ? 11.203 3.904 17.578 1 98 175 ILE A O 1
ATOM 1408 N N . GLU A 1 176 ? 12.141 1.865 17.531 1 98.5 176 GLU A N 1
ATOM 1409 C CA . GLU A 1 176 ? 13.359 2.299 16.859 1 98.5 176 GLU A CA 1
ATOM 1410 C C . GLU A 1 176 ? 13.555 1.567 15.531 1 98.5 176 GLU A C 1
ATOM 1412 O O . GLU A 1 176 ? 13.305 0.365 15.438 1 98.5 176 GLU A O 1
ATOM 1417 N N . ILE A 1 177 ? 13.992 2.303 14.547 1 98.5 177 ILE A N 1
ATOM 1418 C CA . ILE A 1 177 ? 14.156 1.748 13.203 1 98.5 177 ILE A CA 1
ATOM 1419 C C . ILE A 1 177 ? 15.555 2.059 12.688 1 98.5 177 ILE A C 1
ATOM 1421 O O . ILE A 1 177 ? 15.891 3.219 12.422 1 98.5 177 ILE A O 1
ATOM 1425 N N . PRO A 1 178 ? 16.406 1.045 12.5 1 98.19 178 PRO A N 1
ATOM 1426 C CA . PRO A 1 178 ? 17.625 1.329 11.734 1 98.19 178 PRO A CA 1
ATOM 1427 C C . PRO A 1 178 ? 17.344 1.863 10.336 1 98.19 178 PRO A C 1
ATOM 1429 O O . PRO A 1 178 ? 16.547 1.276 9.602 1 98.19 178 PRO A O 1
ATOM 1432 N N . ILE A 1 179 ? 18.031 2.928 9.953 1 98.5 179 ILE A N 1
ATOM 1433 C CA . ILE A 1 179 ? 17.797 3.555 8.656 1 98.5 179 ILE A CA 1
ATOM 1434 C C . ILE A 1 179 ? 18.094 2.555 7.539 1 98.5 179 ILE A C 1
ATOM 1436 O O . ILE A 1 179 ? 17.422 2.533 6.516 1 98.5 179 ILE A O 1
ATOM 1440 N N . ALA A 1 180 ? 19.047 1.707 7.746 1 97.38 180 ALA A N 1
ATOM 1441 C CA . ALA A 1 180 ? 19.391 0.685 6.762 1 97.38 180 ALA A CA 1
ATOM 1442 C C . ALA A 1 180 ? 18.203 -0.216 6.457 1 97.38 180 ALA A C 1
ATOM 1444 O O . ALA A 1 180 ? 18 -0.626 5.312 1 97.38 180 ALA A O 1
ATOM 1445 N N . ASP A 1 181 ? 17.406 -0.554 7.492 1 97.38 181 ASP A N 1
ATOM 1446 C CA . ASP A 1 181 ? 16.234 -1.417 7.305 1 97.38 181 ASP A CA 1
ATOM 1447 C C . ASP A 1 181 ? 15.148 -0.71 6.496 1 97.38 181 ASP A C 1
ATOM 1449 O O . ASP A 1 181 ? 14.453 -1.342 5.703 1 97.38 181 ASP A O 1
ATOM 1453 N N . LEU A 1 182 ? 15.039 0.588 6.68 1 97.44 182 LEU A N 1
ATOM 1454 C CA . LEU A 1 182 ? 14.055 1.391 5.961 1 97.44 182 LEU A CA 1
ATOM 1455 C C . LEU A 1 182 ? 14.359 1.411 4.465 1 97.44 182 LEU A C 1
ATOM 1457 O O . LEU A 1 182 ? 13.445 1.446 3.643 1 97.44 182 LEU A O 1
ATOM 1461 N N . TYR A 1 183 ? 15.641 1.313 4.129 1 97.31 183 TYR A N 1
ATOM 1462 C CA . TYR A 1 183 ? 16.062 1.448 2.742 1 97.31 183 TYR A CA 1
ATOM 1463 C C . TYR A 1 183 ? 16.5 0.102 2.17 1 97.31 183 TYR A C 1
ATOM 1465 O O . TYR A 1 183 ? 17.156 0.045 1.135 1 97.31 183 TYR A O 1
ATOM 1473 N N . ALA A 1 184 ? 16.141 -0.963 2.822 1 94.81 184 ALA A N 1
ATOM 1474 C CA . ALA A 1 184 ? 16.484 -2.289 2.307 1 94.81 184 ALA A CA 1
ATOM 1475 C C . ALA A 1 184 ? 15.922 -2.486 0.899 1 94.81 184 ALA A C 1
ATOM 1477 O O . ALA A 1 184 ? 14.758 -2.18 0.635 1 94.81 184 ALA A O 1
ATOM 1478 N N . ASP A 1 185 ? 16.766 -2.924 -0.076 1 90.94 185 ASP A N 1
ATOM 1479 C CA . ASP A 1 185 ? 16.422 -3.307 -1.44 1 90.94 185 ASP A CA 1
ATOM 1480 C C . ASP A 1 185 ? 15.969 -2.096 -2.256 1 90.94 185 ASP A C 1
ATOM 1482 O O . ASP A 1 185 ? 15.297 -2.242 -3.275 1 90.94 185 ASP A O 1
ATOM 1486 N N . VAL A 1 186 ? 16.297 -0.901 -1.82 1 93.12 186 VAL A N 1
ATOM 1487 C CA . VAL A 1 186 ? 15.977 0.303 -2.58 1 93.12 186 VAL A CA 1
ATOM 1488 C C . VAL A 1 186 ? 17.094 0.594 -3.584 1 93.12 186 VAL A C 1
ATOM 1490 O O . VAL A 1 186 ? 18.25 0.776 -3.201 1 93.12 186 VAL A O 1
ATOM 1493 N N . ASP A 1 187 ? 16.766 0.671 -4.816 1 89.81 187 ASP A N 1
ATOM 1494 C CA . ASP A 1 187 ? 17.75 0.765 -5.887 1 89.81 187 ASP A CA 1
ATOM 1495 C C . ASP A 1 187 ? 18.375 2.162 -5.949 1 89.81 187 ASP A C 1
ATOM 1497 O O . ASP A 1 187 ? 17.656 3.162 -5.84 1 89.81 187 ASP A O 1
ATOM 1501 N N . GLY A 1 188 ? 19.625 2.203 -6.137 1 89.12 188 GLY A N 1
ATOM 1502 C CA . GLY A 1 188 ? 20.297 3.459 -6.438 1 89.12 188 GLY A CA 1
ATOM 1503 C C . GLY A 1 188 ? 20.562 4.305 -5.203 1 89.12 188 GLY A C 1
ATOM 1504 O O . GLY A 1 188 ? 20.953 5.465 -5.316 1 89.12 188 GLY A O 1
ATOM 1505 N N . VAL A 1 189 ? 20.156 3.895 -4.008 1 86.31 189 VAL A N 1
ATOM 1506 C CA . VAL A 1 189 ? 20.344 4.719 -2.82 1 86.31 189 VAL A CA 1
ATOM 1507 C C . VAL A 1 189 ? 21.531 4.203 -2.018 1 86.31 189 VAL A C 1
ATOM 1509 O O . VAL A 1 189 ? 22.094 4.922 -1.186 1 86.31 189 VAL A O 1
ATOM 1512 N N . GLY A 1 190 ? 22.469 3.578 -2.459 1 67.19 190 GLY A N 1
ATOM 1513 C CA . GLY A 1 190 ? 23.719 3.094 -1.868 1 67.19 190 GLY A CA 1
ATOM 1514 C C . GLY A 1 190 ? 23.578 2.738 -0.4 1 67.19 190 GLY A C 1
ATOM 1515 O O . GLY A 1 190 ? 23.422 3.619 0.447 1 67.19 190 GLY A O 1
ATOM 1516 N N . ALA A 1 191 ? 22.812 1.749 0.003 1 55.53 191 ALA A N 1
ATOM 1517 C CA . ALA A 1 191 ? 22.922 1.328 1.396 1 55.53 191 ALA A CA 1
ATOM 1518 C C . ALA A 1 191 ? 24.203 0.531 1.626 1 55.53 191 ALA A C 1
ATOM 1520 O O . ALA A 1 191 ? 24.688 -0.153 0.72 1 55.53 191 ALA A O 1
ATOM 1521 N N . MET B 1 1 ? -13.844 30.281 -24.203 1 19.7 1 MET B N 1
ATOM 1522 C CA . MET B 1 1 ? -14.805 29.781 -23.219 1 19.7 1 MET B CA 1
ATOM 1523 C C . MET B 1 1 ? -14.086 29.234 -21.984 1 19.7 1 MET B C 1
ATOM 1525 O O . MET B 1 1 ? -13.148 28.438 -22.125 1 19.7 1 MET B O 1
ATOM 1529 N N . VAL B 1 2 ? -14.078 29.828 -20.781 1 23.81 2 VAL B N 1
ATOM 1530 C CA . VAL B 1 2 ? -13.391 29.562 -19.531 1 23.81 2 VAL B CA 1
ATOM 1531 C C . VAL B 1 2 ? -13.758 28.172 -19.031 1 23.81 2 VAL B C 1
ATOM 1533 O O . VAL B 1 2 ? -14.938 27.812 -18.953 1 23.81 2 VAL B O 1
ATOM 1536 N N . ARG B 1 3 ? -13.109 27.203 -19.438 1 27.36 3 ARG B N 1
ATOM 1537 C CA . ARG B 1 3 ? -13.492 25.859 -18.969 1 27.36 3 ARG B CA 1
ATOM 1538 C C . ARG B 1 3 ? -13.805 25.875 -17.469 1 27.36 3 ARG B C 1
ATOM 1540 O O . ARG B 1 3 ? -12.969 26.297 -16.672 1 27.36 3 ARG B O 1
ATOM 1547 N N . ALA B 1 4 ? -14.984 25.953 -17.125 1 31.78 4 ALA B N 1
ATOM 1548 C CA . ALA B 1 4 ? -15.578 26.078 -15.789 1 31.78 4 ALA B CA 1
ATOM 1549 C C . ALA B 1 4 ? -15.031 25 -14.844 1 31.78 4 ALA B C 1
ATOM 1551 O O . ALA B 1 4 ? -15.07 23.812 -15.156 1 31.78 4 ALA B O 1
ATOM 1552 N N . THR B 1 5 ? -13.875 25.141 -14.188 1 35.75 5 THR B N 1
ATOM 1553 C CA . THR B 1 5 ? -13.273 24.312 -13.148 1 35.75 5 THR B CA 1
ATOM 1554 C C . THR B 1 5 ? -14.344 23.766 -12.203 1 35.75 5 THR B C 1
ATOM 1556 O O . THR B 1 5 ? -14.984 24.547 -11.477 1 35.75 5 THR B O 1
ATOM 1559 N N . ASN B 1 6 ? -15.047 22.828 -12.656 1 37.59 6 ASN B N 1
ATOM 1560 C CA . ASN B 1 6 ? -16.188 22.391 -11.875 1 37.59 6 ASN B CA 1
ATOM 1561 C C . ASN B 1 6 ? -15.812 22.172 -10.414 1 37.59 6 ASN B C 1
ATOM 1563 O O . ASN B 1 6 ? -14.867 21.438 -10.109 1 37.59 6 ASN B O 1
ATOM 1567 N N . ILE B 1 7 ? -15.961 23.094 -9.578 1 44.91 7 ILE B N 1
ATOM 1568 C CA . ILE B 1 7 ? -15.867 23.062 -8.117 1 44.91 7 ILE B CA 1
ATOM 1569 C C . ILE B 1 7 ? -16.734 21.938 -7.566 1 44.91 7 ILE B C 1
ATOM 1571 O O . ILE B 1 7 ? -17.938 21.875 -7.836 1 44.91 7 ILE B O 1
ATOM 1575 N N . TYR B 1 8 ? -16.156 20.812 -7.289 1 49.12 8 TYR B N 1
ATOM 1576 C CA . TYR B 1 8 ? -16.922 19.703 -6.723 1 49.12 8 TYR B CA 1
ATOM 1577 C C . TYR B 1 8 ? -17.125 19.891 -5.227 1 49.12 8 TYR B C 1
ATOM 1579 O O . TYR B 1 8 ? -16.266 20.453 -4.539 1 49.12 8 TYR B O 1
ATOM 1587 N N . THR B 1 9 ? -18.406 19.75 -4.68 1 54.62 9 THR B N 1
ATOM 1588 C CA . THR B 1 9 ? -18.688 19.672 -3.25 1 54.62 9 THR B CA 1
ATOM 1589 C C . THR B 1 9 ? -18.047 18.422 -2.641 1 54.62 9 THR B C 1
ATOM 1591 O O . THR B 1 9 ? -17.719 17.484 -3.355 1 54.62 9 THR B O 1
ATOM 1594 N N . ALA B 1 10 ? -17.75 18.469 -1.384 1 57.78 10 ALA B N 1
ATOM 1595 C CA . ALA B 1 10 ? -17.266 17.297 -0.653 1 57.78 10 ALA B CA 1
ATOM 1596 C C . ALA B 1 10 ? -18.156 16.094 -0.894 1 57.78 10 ALA B C 1
ATOM 1598 O O . ALA B 1 10 ? -17.672 14.969 -1.049 1 57.78 10 ALA B O 1
ATOM 1599 N N . GLU B 1 11 ? -19.422 16.359 -0.802 1 56.38 11 GLU B N 1
ATOM 1600 C CA . GLU B 1 11 ? -20.391 15.289 -1.021 1 56.38 11 GLU B CA 1
ATOM 1601 C C . GLU B 1 11 ? -20.25 14.695 -2.42 1 56.38 11 GLU B C 1
ATOM 1603 O O . GLU B 1 11 ? -20.297 13.469 -2.588 1 56.38 11 GLU B O 1
ATOM 1608 N N . ALA B 1 12 ? -20.188 15.609 -3.361 1 53.22 12 ALA B N 1
ATOM 1609 C CA . ALA B 1 12 ? -20.016 15.141 -4.734 1 53.22 12 ALA B CA 1
ATOM 1610 C C . ALA B 1 12 ? -18.719 14.359 -4.887 1 53.22 12 ALA B C 1
ATOM 1612 O O . ALA B 1 12 ? -18.672 13.352 -5.602 1 53.22 12 ALA B O 1
ATOM 1613 N N . TYR B 1 13 ? -17.75 14.938 -4.203 1 52.62 13 TYR B N 1
ATOM 1614 C CA . TYR B 1 13 ? -16.469 14.242 -4.191 1 52.62 13 TYR B CA 1
ATOM 1615 C C . TYR B 1 13 ? -16.609 12.844 -3.605 1 52.62 13 TYR B C 1
ATOM 1617 O O . TYR B 1 13 ? -16.156 11.867 -4.199 1 52.62 13 TYR B O 1
ATOM 1625 N N . LEU B 1 14 ? -17.219 12.766 -2.475 1 55.84 14 LEU B N 1
ATOM 1626 C CA . LEU B 1 14 ? -17.375 11.492 -1.776 1 55.84 14 LEU B CA 1
ATOM 1627 C C . LEU B 1 14 ? -18.281 10.547 -2.557 1 55.84 14 LEU B C 1
ATOM 1629 O O . LEU B 1 14 ? -18.047 9.336 -2.568 1 55.84 14 LEU B O 1
ATOM 1633 N N . ALA B 1 15 ? -19.375 11.273 -2.916 1 49.94 15 ALA B N 1
ATOM 1634 C CA . ALA B 1 15 ? -20.297 10.469 -3.709 1 49.94 15 ALA B CA 1
ATOM 1635 C C . ALA B 1 15 ? -19.625 9.953 -4.98 1 49.94 15 ALA B C 1
ATOM 1637 O O . ALA B 1 15 ? -19.953 8.875 -5.473 1 49.94 15 ALA B O 1
ATOM 1638 N N . GLY B 1 16 ? -18.969 10.922 -5.504 1 42.34 16 GLY B N 1
ATOM 1639 C CA . GLY B 1 16 ? -18.172 10.555 -6.664 1 42.34 16 GLY B CA 1
ATOM 1640 C C . GLY B 1 16 ? -16.891 9.82 -6.301 1 42.34 16 GLY B C 1
ATOM 1641 O O . GLY B 1 16 ? -16.109 9.445 -7.18 1 42.34 16 GLY B O 1
ATOM 1642 N N . GLU B 1 17 ? -16.375 10.305 -5.23 1 42.16 17 GLU B N 1
ATOM 1643 C CA . GLU B 1 17 ? -15.211 9.602 -4.715 1 42.16 17 GLU B CA 1
ATOM 1644 C C . GLU B 1 17 ? -15.367 8.094 -4.875 1 42.16 17 GLU B C 1
ATOM 1646 O O . GLU B 1 17 ? -14.492 7.324 -4.453 1 42.16 17 GLU B O 1
ATOM 1651 N N . VAL B 1 18 ? -16.609 7.684 -5.09 1 35.06 18 VAL B N 1
ATOM 1652 C CA . VAL B 1 18 ? -16.609 6.266 -5.441 1 35.06 18 VAL B CA 1
ATOM 1653 C C . VAL B 1 18 ? -15.578 6.012 -6.539 1 35.06 18 VAL B C 1
ATOM 1655 O O . VAL B 1 18 ? -14.82 5.039 -6.477 1 35.06 18 VAL B O 1
ATOM 1658 N N . VAL B 1 19 ? -15.734 6.352 -7.73 1 32.22 19 VAL B N 1
ATOM 1659 C CA . VAL B 1 19 ? -15.102 5.844 -8.938 1 32.22 19 VAL B CA 1
ATOM 1660 C C . VAL B 1 19 ? -13.703 6.441 -9.086 1 32.22 19 VAL B C 1
ATOM 1662 O O . VAL B 1 19 ? -12.789 5.785 -9.586 1 32.22 19 VAL B O 1
ATOM 1665 N N . SER B 1 20 ? -13.477 7.727 -8.969 1 34 20 SER B N 1
ATOM 1666 C CA . SER B 1 20 ? -12.305 8.422 -9.492 1 34 20 SER B CA 1
ATOM 1667 C C . SER B 1 20 ? -11.125 8.336 -8.523 1 34 20 SER B C 1
ATOM 1669 O O . SER B 1 20 ? -10.078 8.93 -8.766 1 34 20 SER B O 1
ATOM 1671 N N . GLU B 1 21 ? -11.328 8.43 -7.211 1 39.84 21 GLU B N 1
ATOM 1672 C CA . GLU B 1 21 ? -10.258 8.273 -6.234 1 39.84 21 GLU B CA 1
ATOM 1673 C C . GLU B 1 21 ? -9.312 7.141 -6.621 1 39.84 21 GLU B C 1
ATOM 1675 O O . GLU B 1 21 ? -8.453 6.746 -5.836 1 39.84 21 GLU B O 1
ATOM 1680 N N . ILE B 1 22 ? -9.664 6.547 -7.805 1 39.97 22 ILE B N 1
ATOM 1681 C CA . ILE B 1 22 ? -9.617 5.199 -8.359 1 39.97 22 ILE B CA 1
ATOM 1682 C C . ILE B 1 22 ? -8.352 5.035 -9.203 1 39.97 22 ILE B C 1
ATOM 1684 O O . ILE B 1 22 ? -8.109 5.816 -10.125 1 39.97 22 ILE B O 1
ATOM 1688 N N . ARG B 1 23 ? -7.391 4.59 -8.5 1 48.06 23 ARG B N 1
ATOM 1689 C CA . ARG B 1 23 ? -6.543 3.934 -9.492 1 48.06 23 ARG B CA 1
ATOM 1690 C C . ARG B 1 23 ? -7.371 3.438 -10.672 1 48.06 23 ARG B C 1
ATOM 1692 O O . ARG B 1 23 ? -8.555 3.137 -10.523 1 48.06 23 ARG B O 1
ATOM 1699 N N . HIS B 1 24 ? -6.941 4.105 -11.781 1 48.97 24 HIS B N 1
ATOM 1700 C CA . HIS B 1 24 ? -7.676 3.637 -12.953 1 48.97 24 HIS B CA 1
ATOM 1701 C C . HIS B 1 24 ? -6.938 2.492 -13.641 1 48.97 24 HIS B C 1
ATOM 1703 O O . HIS B 1 24 ? -5.707 2.504 -13.727 1 48.97 24 HIS B O 1
ATOM 1709 N N . GLU B 1 25 ? -7.609 1.405 -13.672 1 47.91 25 GLU B N 1
ATOM 1710 C CA . GLU B 1 25 ? -7.117 0.357 -14.555 1 47.91 25 GLU B CA 1
ATOM 1711 C C . GLU B 1 25 ? -7.508 0.635 -16 1 47.91 25 GLU B C 1
ATOM 1713 O O . GLU B 1 25 ? -8.531 1.267 -16.266 1 47.91 25 GLU B O 1
ATOM 1718 N N . TYR B 1 26 ? -6.625 0.645 -16.938 1 44.16 26 TYR B N 1
ATOM 1719 C CA . TYR B 1 26 ? -6.867 0.762 -18.375 1 44.16 26 TYR B CA 1
ATOM 1720 C C . TYR B 1 26 ? -7.188 -0.597 -18.984 1 44.16 26 TYR B C 1
ATOM 1722 O O . TYR B 1 26 ? -6.375 -1.523 -18.906 1 44.16 26 TYR B O 1
ATOM 1730 N N . ILE B 1 27 ? -8.438 -0.767 -19.312 1 40.84 27 ILE B N 1
ATOM 1731 C CA . ILE B 1 27 ? -8.891 -1.975 -20 1 40.84 27 ILE B CA 1
ATOM 1732 C C . ILE B 1 27 ? -9.406 -1.619 -21.391 1 40.84 27 ILE B C 1
ATOM 1734 O O . ILE B 1 27 ? -10.508 -1.086 -21.531 1 40.84 27 ILE B O 1
ATOM 1738 N N . ASN B 1 28 ? -8.633 -2.021 -22.281 1 49 28 ASN B N 1
ATOM 1739 C CA . ASN B 1 28 ? -9.062 -1.847 -23.672 1 49 28 ASN B CA 1
ATOM 1740 C C . ASN B 1 28 ? -9.609 -0.444 -23.906 1 49 28 ASN B C 1
ATOM 1742 O O . ASN B 1 28 ? -10.703 -0.287 -24.469 1 49 28 ASN B O 1
ATOM 1746 N N . GLY B 1 29 ? -9 0.49 -23.547 1 48.03 29 GLY B N 1
ATOM 1747 C CA . GLY B 1 29 ? -9.406 1.85 -23.859 1 48.03 29 GLY B CA 1
ATOM 1748 C C . GLY B 1 29 ? -10.281 2.473 -22.781 1 48.03 29 GLY B C 1
ATOM 1749 O O . GLY B 1 29 ? -10.578 3.668 -22.844 1 48.03 29 GLY B O 1
ATOM 1750 N N . ALA B 1 30 ? -10.703 1.56 -21.938 1 47.84 30 ALA B N 1
ATOM 1751 C CA . ALA B 1 30 ? -11.555 2.078 -20.875 1 47.84 30 ALA B CA 1
ATOM 1752 C C . ALA B 1 30 ? -10.758 2.27 -19.578 1 47.84 30 ALA B C 1
ATOM 1754 O O . ALA B 1 30 ? -9.844 1.499 -19.281 1 47.84 30 ALA B O 1
ATOM 1755 N N . ILE B 1 31 ? -11.039 3.418 -18.969 1 52.12 31 ILE B N 1
ATOM 1756 C CA . ILE B 1 31 ? -10.438 3.707 -17.656 1 52.12 31 ILE B CA 1
ATOM 1757 C C . ILE B 1 31 ? -11.438 3.377 -16.547 1 52.12 31 ILE B C 1
ATOM 1759 O O . ILE B 1 31 ? -12.555 3.893 -16.547 1 52.12 31 ILE B O 1
ATOM 1763 N N . ILE B 1 32 ? -11.102 2.262 -15.789 1 50.72 32 ILE B N 1
ATOM 1764 C CA . ILE B 1 32 ? -11.938 1.819 -14.688 1 50.72 32 ILE B CA 1
ATOM 1765 C C . ILE B 1 32 ? -11.438 2.43 -13.383 1 50.72 32 ILE B C 1
ATOM 1767 O O . ILE B 1 32 ? -10.289 2.205 -12.984 1 50.72 32 ILE B O 1
ATOM 1771 N N . PRO B 1 33 ? -12.305 3.326 -12.773 1 53.22 33 PRO B N 1
ATOM 1772 C CA . PRO B 1 33 ? -11.906 3.916 -11.492 1 53.22 33 PRO B CA 1
ATOM 1773 C C . PRO B 1 33 ? -11.789 2.879 -10.375 1 53.22 33 PRO B C 1
ATOM 1775 O O . PRO B 1 33 ? -12.562 1.92 -10.336 1 53.22 33 PRO B O 1
ATOM 1778 N N . MET B 1 34 ? -10.625 2.887 -9.672 1 53.66 34 MET B N 1
ATOM 1779 C CA . MET B 1 34 ? -10.508 2.029 -8.492 1 53.66 34 MET B CA 1
ATOM 1780 C C . MET B 1 34 ? -10.875 2.791 -7.227 1 53.66 34 MET B C 1
ATOM 1782 O O . MET B 1 34 ? -10.641 3.996 -7.129 1 53.66 34 MET B O 1
ATOM 1786 N N . THR B 1 35 ? -11.828 2.295 -6.43 1 53.62 35 THR B N 1
ATOM 1787 C CA . THR B 1 35 ? -12.25 2.865 -5.156 1 53.62 35 THR B CA 1
ATOM 1788 C C . THR B 1 35 ? -11.148 2.723 -4.109 1 53.62 35 THR B C 1
ATOM 1790 O O . THR B 1 35 ? -10.32 1.813 -4.191 1 53.62 35 THR B O 1
ATOM 1793 N N . GLY B 1 36 ? -10.953 3.877 -3.252 1 60.75 36 GLY B N 1
ATOM 1794 C CA . GLY B 1 36 ? -10.102 3.729 -2.08 1 60.75 36 GLY B CA 1
ATOM 1795 C C . GLY B 1 36 ? -10.383 2.461 -1.294 1 60.75 36 GLY B C 1
ATOM 1796 O O . GLY B 1 36 ? -11.438 1.842 -1.463 1 60.75 36 GLY B O 1
ATOM 1797 N N . GLY B 1 37 ? -9.328 2.035 -0.624 1 75.38 37 GLY B N 1
ATOM 1798 C CA . GLY B 1 37 ? -9.414 0.797 0.133 1 75.38 37 GLY B CA 1
ATOM 1799 C C . GLY B 1 37 ? -10.172 0.947 1.438 1 75.38 37 GLY B C 1
ATOM 1800 O O . GLY B 1 37 ? -10.445 2.066 1.879 1 75.38 37 GLY B O 1
ATOM 1801 N N . THR B 1 38 ? -10.828 -0.061 1.938 1 85.38 38 THR B N 1
ATOM 1802 C CA . THR B 1 38 ? -11.344 -0.178 3.299 1 85.38 38 THR B CA 1
ATOM 1803 C C . THR B 1 38 ? -10.227 -0.539 4.27 1 85.38 38 THR B C 1
ATOM 1805 O O . THR B 1 38 ? -9.18 -1.045 3.859 1 85.38 38 THR B O 1
ATOM 1808 N N . PRO B 1 39 ? -10.414 -0.193 5.559 1 92.38 39 PRO B N 1
ATOM 1809 C CA . PRO B 1 39 ? -9.43 -0.633 6.547 1 92.38 39 PRO B CA 1
ATOM 1810 C C . PRO B 1 39 ? -9.164 -2.137 6.492 1 92.38 39 PRO B C 1
ATOM 1812 O O . PRO B 1 39 ? -8.016 -2.568 6.535 1 92.38 39 PRO B O 1
ATOM 1815 N N . ASN B 1 40 ? -10.227 -2.936 6.355 1 93.88 40 ASN B N 1
ATOM 1816 C CA . ASN B 1 40 ? -10.039 -4.379 6.266 1 93.88 40 ASN B CA 1
ATOM 1817 C C . ASN B 1 40 ? -9.219 -4.762 5.039 1 93.88 40 ASN B C 1
ATOM 1819 O O . ASN B 1 40 ? -8.352 -5.633 5.121 1 93.88 40 ASN B O 1
ATOM 1823 N N . HIS B 1 41 ? -9.508 -4.141 3.912 1 93.69 41 HIS B N 1
ATOM 1824 C CA . HIS B 1 41 ? -8.727 -4.367 2.701 1 93.69 41 HIS B CA 1
ATOM 1825 C C . HIS B 1 41 ? -7.25 -4.055 2.93 1 93.69 41 HIS B C 1
ATOM 1827 O O . HIS B 1 41 ? -6.383 -4.871 2.623 1 93.69 41 HIS B O 1
ATOM 1833 N N . ASN B 1 42 ? -7.023 -2.928 3.486 1 95.38 42 ASN B N 1
ATOM 1834 C CA . ASN B 1 42 ? -5.656 -2.49 3.752 1 95.38 42 ASN B CA 1
ATOM 1835 C C . ASN B 1 42 ? -4.965 -3.402 4.762 1 95.38 42 ASN B C 1
ATOM 1837 O O . ASN B 1 42 ? -3.801 -3.768 4.574 1 95.38 42 ASN B O 1
ATOM 1841 N N . ASP B 1 43 ? -5.656 -3.791 5.836 1 96.38 43 ASP B N 1
ATOM 1842 C CA . ASP B 1 43 ? -5.098 -4.672 6.859 1 96.38 43 ASP B CA 1
ATOM 1843 C C . ASP B 1 43 ? -4.652 -6 6.258 1 96.38 43 ASP B C 1
ATOM 1845 O O . ASP B 1 43 ? -3.545 -6.473 6.527 1 96.38 43 ASP B O 1
ATOM 1849 N N . ILE B 1 44 ? -5.473 -6.566 5.438 1 97.19 44 ILE B N 1
ATOM 1850 C CA . ILE B 1 44 ? -5.16 -7.859 4.836 1 97.19 44 ILE B CA 1
ATOM 1851 C C . ILE B 1 44 ? -3.955 -7.715 3.908 1 97.19 44 ILE B C 1
ATOM 1853 O O . ILE B 1 44 ? -3.004 -8.5 3.992 1 97.19 44 ILE B O 1
ATOM 1857 N N . ALA B 1 45 ? -3.992 -6.727 3.039 1 97.38 45 ALA B N 1
ATOM 1858 C CA . ALA B 1 45 ? -2.887 -6.508 2.111 1 97.38 45 ALA B CA 1
ATOM 1859 C C . ALA B 1 45 ? -1.584 -6.246 2.861 1 97.38 45 ALA B C 1
ATOM 1861 O O . ALA B 1 45 ? -0.539 -6.805 2.521 1 97.38 45 ALA B O 1
ATOM 1862 N N . SER B 1 46 ? -1.659 -5.391 3.857 1 97.75 46 SER B N 1
ATOM 1863 C CA . SER B 1 46 ? -0.446 -5.027 4.582 1 97.75 46 SER B CA 1
ATOM 1864 C C . SER B 1 46 ? 0.047 -6.184 5.449 1 97.75 46 SER B C 1
ATOM 1866 O O . SER B 1 46 ? 1.254 -6.352 5.637 1 97.75 46 SER B O 1
ATOM 1868 N N . ASN B 1 47 ? -0.863 -7.031 6.031 1 98.06 47 ASN B N 1
ATOM 1869 C CA . ASN B 1 47 ? -0.437 -8.25 6.715 1 98.06 47 ASN B CA 1
ATOM 1870 C C . ASN B 1 47 ? 0.338 -9.172 5.777 1 98.06 47 ASN B C 1
ATOM 1872 O O . ASN B 1 47 ? 1.403 -9.68 6.141 1 98.06 47 ASN B O 1
ATOM 1876 N N . LEU B 1 48 ? -0.243 -9.375 4.641 1 98.56 48 LEU B N 1
ATOM 1877 C CA . LEU B 1 48 ? 0.406 -10.242 3.666 1 98.56 48 LEU B CA 1
ATOM 1878 C C . LEU B 1 48 ? 1.787 -9.711 3.297 1 98.56 48 LEU B C 1
ATOM 1880 O O . LEU B 1 48 ? 2.766 -10.469 3.293 1 98.5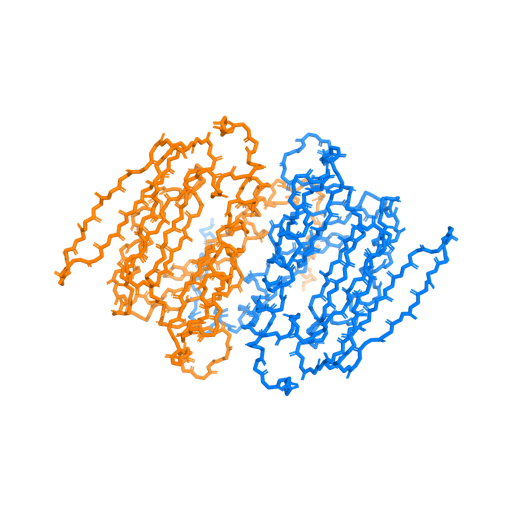6 48 LEU B O 1
ATOM 1884 N N . VAL B 1 49 ? 1.92 -8.461 2.998 1 98.38 49 VAL B N 1
ATOM 1885 C CA . VAL B 1 49 ? 3.191 -7.887 2.568 1 98.38 49 VAL B CA 1
ATOM 1886 C C . VAL B 1 49 ? 4.207 -7.973 3.705 1 98.38 49 VAL B C 1
ATOM 1888 O O . VAL B 1 49 ? 5.391 -8.234 3.471 1 98.38 49 VAL B O 1
ATOM 1891 N N . SER B 1 50 ? 3.742 -7.684 4.926 1 98.06 50 SER B N 1
ATOM 1892 C CA . SER B 1 50 ? 4.629 -7.812 6.078 1 98.06 50 SER B CA 1
ATOM 1893 C C . SER B 1 50 ? 5.195 -9.227 6.188 1 98.06 50 SER B C 1
ATOM 1895 O O . SER B 1 50 ? 6.402 -9.406 6.359 1 98.06 50 SER B O 1
ATOM 1897 N N . ILE B 1 51 ? 4.359 -10.258 6.066 1 98.25 51 ILE B N 1
ATOM 1898 C CA . ILE B 1 51 ? 4.766 -11.656 6.145 1 98.25 51 ILE B CA 1
ATOM 1899 C C . ILE B 1 51 ? 5.746 -11.969 5.02 1 98.25 51 ILE B C 1
ATOM 1901 O O . ILE B 1 51 ? 6.801 -12.57 5.254 1 98.25 51 ILE B O 1
ATOM 1905 N N . LEU B 1 52 ? 5.484 -11.562 3.834 1 98.5 52 LEU B N 1
ATOM 1906 C CA . LEU B 1 52 ? 6.289 -11.875 2.658 1 98.5 52 LEU B CA 1
ATOM 1907 C C . LEU B 1 52 ? 7.648 -11.195 2.734 1 98.5 52 LEU B C 1
ATOM 1909 O O . LEU B 1 52 ? 8.672 -11.805 2.404 1 98.5 52 LEU B O 1
ATOM 1913 N N . LYS B 1 53 ? 7.664 -9.93 3.115 1 97.31 53 LYS B N 1
ATOM 1914 C CA . LYS B 1 53 ? 8.93 -9.203 3.184 1 97.31 53 LYS B CA 1
ATOM 1915 C C . LYS B 1 53 ? 9.883 -9.852 4.184 1 97.31 53 LYS B C 1
ATOM 1917 O O . LYS B 1 53 ? 11.086 -9.961 3.924 1 97.31 53 LYS B O 1
ATOM 1922 N N . ILE B 1 54 ? 9.359 -10.289 5.281 1 96.19 54 ILE B N 1
ATOM 1923 C CA . ILE B 1 54 ? 10.172 -10.953 6.293 1 96.19 54 ILE B CA 1
ATOM 1924 C C . ILE B 1 54 ? 10.664 -12.297 5.758 1 96.19 54 ILE B C 1
ATOM 1926 O O . ILE B 1 54 ? 11.852 -12.602 5.828 1 96.19 54 ILE B O 1
ATOM 1930 N N . ALA B 1 55 ? 9.758 -13.078 5.215 1 97.38 55 ALA B N 1
ATOM 1931 C CA . ALA B 1 55 ? 10.062 -14.445 4.793 1 97.38 55 ALA B CA 1
ATOM 1932 C C . ALA B 1 55 ? 11.023 -14.453 3.604 1 97.38 55 ALA B C 1
ATOM 1934 O O . ALA B 1 55 ? 11.805 -15.391 3.436 1 97.38 55 ALA B O 1
ATOM 1935 N N . LEU B 1 56 ? 11.016 -13.422 2.791 1 97.56 56 LEU B N 1
ATOM 1936 C CA . LEU B 1 56 ? 11.766 -13.43 1.537 1 97.56 56 LEU B CA 1
ATOM 1937 C C . LEU B 1 56 ? 13.016 -12.555 1.642 1 97.56 56 LEU B C 1
ATOM 1939 O O . LEU B 1 56 ? 13.672 -12.281 0.635 1 97.56 56 LEU B O 1
ATOM 1943 N N . LYS B 1 57 ? 13.289 -12.125 2.863 1 94.12 57 LYS B N 1
ATOM 1944 C CA . LYS B 1 57 ? 14.5 -11.344 3.084 1 94.12 57 LYS B CA 1
ATOM 1945 C C . LYS B 1 57 ? 15.727 -12.078 2.541 1 94.12 57 LYS B C 1
ATOM 1947 O O . LYS B 1 57 ? 15.914 -13.266 2.799 1 94.12 57 LYS B O 1
ATOM 1952 N N . LYS B 1 58 ? 16.531 -11.344 1.691 1 93.69 58 LYS B N 1
ATOM 1953 C CA . LYS B 1 58 ? 17.781 -11.828 1.113 1 93.69 58 LYS B CA 1
ATOM 1954 C C . LYS B 1 58 ? 17.516 -12.898 0.056 1 93.69 58 LYS B C 1
ATOM 1956 O O . LYS B 1 58 ? 18.438 -13.602 -0.36 1 93.69 58 LYS B O 1
ATOM 1961 N N . ARG B 1 59 ? 16.328 -13.234 -0.308 1 96.75 59 ARG B N 1
ATOM 1962 C CA . ARG B 1 59 ? 15.961 -14.078 -1.44 1 96.75 59 ARG B CA 1
ATOM 1963 C C . ARG B 1 59 ? 15.742 -13.242 -2.697 1 96.75 59 ARG B C 1
ATOM 1965 O O . ARG B 1 59 ? 15.562 -12.031 -2.619 1 96.75 59 ARG B O 1
ATOM 1972 N N . PRO B 1 60 ? 15.836 -13.844 -3.848 1 97.38 60 PRO B N 1
ATOM 1973 C CA . PRO B 1 60 ? 15.812 -13.07 -5.094 1 97.38 60 PRO B CA 1
ATOM 1974 C C . PRO B 1 60 ? 14.398 -12.688 -5.523 1 97.38 60 PRO B C 1
ATOM 1976 O O . PRO B 1 60 ? 13.992 -12.984 -6.645 1 97.38 60 PRO B O 1
ATOM 1979 N N . TYR B 1 61 ? 13.664 -12.062 -4.625 1 97.94 61 TYR B N 1
ATOM 1980 C CA . TYR B 1 61 ? 12.312 -11.578 -4.891 1 97.94 61 TYR B CA 1
ATOM 1981 C C . TYR B 1 61 ? 12.141 -10.148 -4.398 1 97.94 61 TYR B C 1
ATOM 1983 O O . TYR B 1 61 ? 12.82 -9.719 -3.467 1 97.94 61 TYR B O 1
ATOM 1991 N N . ARG B 1 62 ? 11.336 -9.477 -5.078 1 97.19 62 ARG B N 1
ATOM 1992 C CA . ARG B 1 62 ? 10.836 -8.195 -4.594 1 97.19 62 ARG B CA 1
ATOM 1993 C C . ARG B 1 62 ? 9.328 -8.25 -4.352 1 97.19 62 ARG B C 1
ATOM 1995 O O . ARG B 1 62 ? 8.602 -8.938 -5.074 1 97.19 62 ARG B O 1
ATOM 2002 N N . VAL B 1 63 ? 8.898 -7.59 -3.279 1 98.38 63 VAL B N 1
ATOM 2003 C CA . VAL B 1 63 ? 7.488 -7.582 -2.914 1 98.38 63 VAL B CA 1
ATOM 2004 C C . VAL B 1 63 ? 6.922 -6.172 -3.074 1 98.38 63 VAL B C 1
ATOM 2006 O O . VAL B 1 63 ? 7.535 -5.195 -2.629 1 98.38 63 VAL B O 1
ATOM 2009 N N . PHE B 1 64 ? 5.758 -6.055 -3.76 1 97.06 64 PHE B N 1
ATOM 2010 C CA . PHE B 1 64 ? 5.109 -4.77 -3.98 1 97.06 64 PHE B CA 1
ATOM 2011 C C . PHE B 1 64 ? 3.676 -4.789 -3.463 1 97.06 64 PHE B C 1
ATOM 2013 O O . PHE B 1 64 ? 3.029 -5.836 -3.453 1 97.06 64 PHE B O 1
ATOM 2020 N N . ILE B 1 65 ? 3.193 -3.582 -3.111 1 95.56 65 ILE B N 1
ATOM 2021 C CA . ILE B 1 65 ? 1.847 -3.479 -2.561 1 95.56 65 ILE B CA 1
ATOM 2022 C C . ILE B 1 65 ? 1.13 -2.277 -3.172 1 95.56 65 ILE B C 1
ATOM 2024 O O . ILE B 1 65 ? 1.694 -1.183 -3.25 1 95.56 65 ILE B O 1
ATOM 2028 N N . LEU B 1 66 ? -0.107 -2.424 -3.668 1 88.06 66 LEU B N 1
ATOM 2029 C CA . LEU B 1 66 ? -1.206 -1.505 -3.947 1 88.06 66 LEU B CA 1
ATOM 2030 C C . LEU B 1 66 ? -0.856 -0.576 -5.105 1 88.06 66 LEU B C 1
ATOM 2032 O O . LEU B 1 66 ? -1.647 -0.415 -6.035 1 88.06 66 LEU B O 1
ATOM 2036 N N . ASP B 1 67 ? 0.314 0.139 -5.18 1 85.06 67 ASP B N 1
ATOM 2037 C CA . ASP B 1 67 ? 0.451 1.253 -6.113 1 85.06 67 ASP B CA 1
ATOM 2038 C C . ASP B 1 67 ? 1.566 0.989 -7.121 1 85.06 67 ASP B C 1
ATOM 2040 O O . ASP B 1 67 ? 2.076 1.92 -7.75 1 85.06 67 ASP B O 1
ATOM 2044 N N . GLN B 1 68 ? 1.938 -0.225 -7.242 1 89.81 68 GLN B N 1
ATOM 2045 C CA . GLN B 1 68 ? 2.881 -0.6 -8.289 1 89.81 68 GLN B CA 1
ATOM 2046 C C . GLN B 1 68 ? 2.148 -1.095 -9.539 1 89.81 68 GLN B C 1
ATOM 2048 O O . GLN B 1 68 ? 1.408 -2.078 -9.477 1 89.81 68 GLN B O 1
ATOM 2053 N N . ARG B 1 69 ? 2.447 -0.467 -10.625 1 88.31 69 ARG B N 1
ATOM 2054 C CA . ARG B 1 69 ? 1.742 -0.749 -11.867 1 88.31 69 ARG B CA 1
ATOM 2055 C C . ARG B 1 69 ? 2.291 -2.004 -12.539 1 88.31 69 ARG B C 1
ATOM 2057 O O . ARG B 1 69 ? 3.506 -2.211 -12.578 1 88.31 69 ARG B O 1
ATOM 2064 N N . LEU B 1 70 ? 1.391 -2.822 -13.07 1 91.38 70 LEU B N 1
ATOM 2065 C CA . LEU B 1 70 ? 1.674 -4.008 -13.875 1 91.38 70 LEU B CA 1
ATOM 2066 C C . LEU B 1 70 ? 1.09 -3.871 -15.273 1 91.38 70 LEU B C 1
ATOM 2068 O O . LEU B 1 70 ? -0.078 -3.506 -15.43 1 91.38 70 LEU B O 1
ATOM 2072 N N . TRP B 1 71 ? 1.9 -4.074 -16.281 1 88.31 71 TRP B N 1
ATOM 2073 C CA . TRP B 1 71 ? 1.435 -4.109 -17.656 1 88.31 71 TRP B CA 1
ATOM 2074 C C . TRP B 1 71 ? 1.387 -5.543 -18.172 1 88.31 71 TRP B C 1
ATOM 2076 O O . TRP B 1 71 ? 2.305 -6.332 -17.938 1 88.31 71 TRP B O 1
ATOM 2086 N N . ILE B 1 72 ? 0.265 -5.891 -18.766 1 91.19 72 ILE B N 1
ATOM 2087 C CA . ILE B 1 72 ? 0.049 -7.188 -19.406 1 91.19 72 ILE B CA 1
ATOM 2088 C C . ILE B 1 72 ? 0.073 -7.035 -20.922 1 91.19 72 ILE B C 1
ATOM 2090 O O . ILE B 1 72 ? -0.943 -6.695 -21.531 1 91.19 72 ILE B O 1
ATOM 2094 N N . PRO B 1 73 ? 1.125 -7.395 -21.516 1 88.44 73 PRO B N 1
ATOM 2095 C CA . PRO B 1 73 ? 1.333 -7.074 -22.922 1 88.44 73 PRO B CA 1
ATOM 2096 C C . PRO B 1 73 ? 0.338 -7.781 -23.844 1 88.44 73 PRO B C 1
ATOM 2098 O O . PRO B 1 73 ? -0.18 -7.176 -24.781 1 88.44 73 PRO B O 1
ATOM 2101 N N . SER B 1 74 ? 0.038 -8.984 -23.656 1 89.75 74 SER B N 1
ATOM 2102 C CA . SER B 1 74 ? -0.77 -9.789 -24.562 1 89.75 74 SER B CA 1
ATOM 2103 C C . SER B 1 74 ? -2.152 -9.18 -24.766 1 89.75 74 SER B C 1
ATOM 2105 O O . SER B 1 74 ? -2.764 -9.359 -25.812 1 89.75 74 SER B O 1
ATOM 2107 N N . VAL B 1 75 ? -2.621 -8.445 -23.766 1 82.5 75 VAL B N 1
ATOM 2108 C CA . VAL B 1 75 ? -3.963 -7.883 -23.875 1 82.5 75 VAL B CA 1
ATOM 2109 C C . VAL B 1 75 ? -3.896 -6.367 -23.719 1 82.5 75 VAL B C 1
ATOM 2111 O O . VAL B 1 75 ? -4.93 -5.703 -23.609 1 82.5 75 VAL B O 1
ATOM 2114 N N . ASN B 1 76 ? -2.76 -5.785 -23.656 1 80.75 76 ASN B N 1
ATOM 2115 C CA . ASN B 1 76 ? -2.516 -4.355 -23.5 1 80.75 76 ASN B CA 1
ATOM 2116 C C . ASN B 1 76 ? -3.332 -3.766 -22.359 1 80.75 76 ASN B C 1
ATOM 2118 O O . ASN B 1 76 ? -4.066 -2.795 -22.547 1 80.75 76 ASN B O 1
ATOM 2122 N N . ARG B 1 77 ? -3.074 -4.355 -21.203 1 80.12 77 ARG B N 1
ATOM 2123 C CA . ARG B 1 77 ? -3.807 -3.955 -20.016 1 80.12 77 ARG B CA 1
ATOM 2124 C C . ARG B 1 77 ? -2.852 -3.537 -18.891 1 80.12 77 ARG B C 1
ATOM 2126 O O . ARG B 1 77 ? -1.822 -4.18 -18.688 1 80.12 77 ARG B O 1
ATOM 2133 N N . TYR B 1 78 ? -3.244 -2.4 -18.266 1 81.38 78 TYR B N 1
ATOM 2134 C CA . TYR B 1 78 ? -2.547 -1.956 -17.062 1 81.38 78 TYR B CA 1
ATOM 2135 C C . TYR B 1 78 ? -3.393 -2.203 -15.82 1 81.38 78 TYR B C 1
ATOM 2137 O O . TYR B 1 78 ? -4.59 -1.918 -15.805 1 81.38 78 TYR B O 1
ATOM 2145 N N . THR B 1 79 ? -2.758 -2.785 -14.812 1 85.19 79 THR B N 1
ATOM 2146 C CA . THR B 1 79 ? -3.445 -3.062 -13.562 1 85.19 79 THR B CA 1
ATOM 2147 C C . THR B 1 79 ? -2.584 -2.65 -12.367 1 85.19 79 THR B C 1
ATOM 2149 O O . THR B 1 79 ? -1.398 -2.354 -12.523 1 85.19 79 THR B O 1
ATOM 2152 N N . TYR B 1 80 ? -3.207 -2.564 -11.188 1 86.94 80 TYR B N 1
ATOM 2153 C CA . TYR B 1 80 ? -2.57 -2.35 -9.891 1 86.94 80 TYR B CA 1
ATOM 2154 C C . TYR B 1 80 ? -2.957 -3.447 -8.906 1 86.94 80 TYR B C 1
ATOM 2156 O O . TYR B 1 80 ? -3.947 -3.318 -8.18 1 86.94 80 TYR B O 1
ATOM 2164 N N . PRO B 1 81 ? -2.129 -4.523 -8.922 1 92.75 81 PRO B N 1
ATOM 2165 C CA . PRO B 1 81 ? -2.436 -5.594 -7.965 1 92.75 81 PRO B CA 1
ATOM 2166 C C . PRO B 1 81 ? -2.301 -5.145 -6.512 1 92.75 81 PRO B C 1
ATOM 2168 O O . PRO B 1 81 ? -1.453 -4.305 -6.195 1 92.75 81 PRO B O 1
ATOM 2171 N N . ASP B 1 82 ? -3.113 -5.707 -5.656 1 93.56 82 ASP B N 1
ATOM 2172 C CA . ASP B 1 82 ? -2.984 -5.391 -4.234 1 93.56 82 ASP B CA 1
ATOM 2173 C C . ASP B 1 82 ? -1.61 -5.793 -3.705 1 93.56 82 ASP B C 1
ATOM 2175 O O . ASP B 1 82 ? -0.99 -5.047 -2.943 1 93.56 82 ASP B O 1
ATOM 2179 N N . VAL B 1 83 ? -1.182 -6.996 -4 1 98 83 VAL B N 1
ATOM 2180 C CA . VAL B 1 83 ? 0.158 -7.453 -3.645 1 98 83 VAL B CA 1
ATOM 2181 C C . VAL B 1 83 ? 0.767 -8.227 -4.812 1 98 83 VAL B C 1
ATOM 2183 O O . VAL B 1 83 ? 0.072 -8.984 -5.492 1 98 83 VAL B O 1
ATOM 2186 N N . MET B 1 84 ? 2.113 -8.039 -5.016 1 98.06 84 MET B N 1
ATOM 2187 C CA . MET B 1 84 ? 2.861 -8.797 -6.016 1 98.06 84 MET B CA 1
ATOM 2188 C C . MET B 1 84 ? 4.191 -9.281 -5.449 1 98.06 84 MET B C 1
ATOM 2190 O O . MET B 1 84 ? 4.863 -8.555 -4.723 1 98.06 84 MET B O 1
ATOM 2194 N N . VAL B 1 85 ? 4.531 -10.516 -5.777 1 98.75 85 VAL B N 1
ATOM 2195 C CA . VAL B 1 85 ? 5.902 -10.992 -5.633 1 98.75 85 VAL B CA 1
ATOM 2196 C C . VAL B 1 85 ? 6.551 -11.133 -7.008 1 98.75 85 VAL B C 1
ATOM 2198 O O . VAL B 1 85 ? 6.008 -11.805 -7.891 1 98.75 85 VAL B O 1
ATOM 2201 N N . VAL B 1 86 ? 7.68 -10.5 -7.211 1 98.44 86 VAL B N 1
ATOM 2202 C CA . VAL B 1 86 ? 8.359 -10.438 -8.5 1 98.44 86 VAL B CA 1
ATOM 2203 C C . VAL B 1 86 ? 9.766 -11.023 -8.367 1 98.44 86 VAL B C 1
ATOM 2205 O O . VAL B 1 8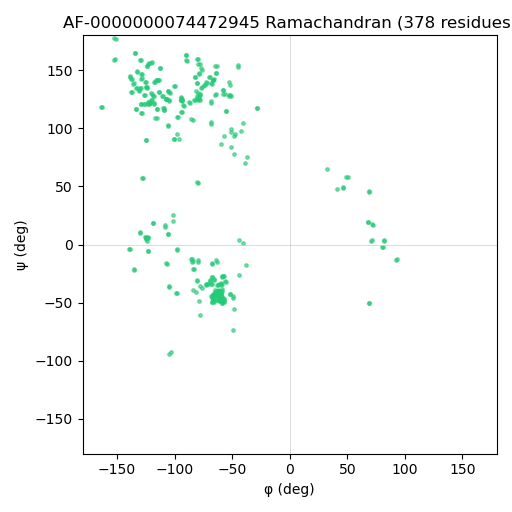6 ? 10.555 -10.586 -7.523 1 98.44 86 VAL B O 1
ATOM 2208 N N . PRO B 1 87 ? 10.055 -12.047 -9.156 1 98.25 87 PRO B N 1
ATOM 2209 C CA . PRO B 1 87 ? 11.43 -12.555 -9.133 1 98.25 87 PRO B CA 1
ATOM 2210 C C . PRO B 1 87 ? 12.438 -11.555 -9.68 1 98.25 87 PRO B C 1
ATOM 2212 O O . PRO B 1 87 ? 12.141 -10.82 -10.625 1 98.25 87 PRO B O 1
ATOM 2215 N N . LYS B 1 88 ? 13.586 -11.547 -9.008 1 96.06 88 LYS B N 1
ATOM 2216 C CA . LYS B 1 88 ? 14.688 -10.75 -9.523 1 96.06 88 LYS B CA 1
ATOM 2217 C C . LYS B 1 88 ? 15.391 -11.453 -10.68 1 96.06 88 LYS B C 1
ATOM 2219 O O . LYS B 1 88 ? 15.523 -12.68 -10.68 1 96.06 88 LYS B O 1
ATOM 2224 N N . PRO B 1 89 ? 15.922 -10.742 -11.664 1 96.88 89 PRO B N 1
ATOM 2225 C CA . PRO B 1 89 ? 15.812 -9.289 -11.82 1 96.88 89 PRO B CA 1
ATOM 2226 C C . PRO B 1 89 ? 14.414 -8.836 -12.234 1 96.88 89 PRO B C 1
ATOM 2228 O O . PRO B 1 89 ? 13.773 -9.492 -13.055 1 96.88 89 PRO B O 1
ATOM 2231 N N . ILE B 1 90 ? 14 -7.785 -11.648 1 96.12 90 ILE B N 1
ATOM 2232 C CA . ILE B 1 90 ? 12.703 -7.219 -12.023 1 96.12 90 ILE B CA 1
ATOM 2233 C C . ILE B 1 90 ? 12.766 -6.707 -13.461 1 96.12 90 ILE B C 1
ATOM 2235 O O . ILE B 1 90 ? 13.773 -6.148 -13.891 1 96.12 90 ILE B O 1
ATOM 2239 N N . GLU B 1 91 ? 11.641 -6.902 -14.18 1 97.44 91 GLU B N 1
ATOM 2240 C CA . GLU B 1 91 ? 11.547 -6.434 -15.555 1 97.44 91 GLU B CA 1
ATOM 2241 C C . GLU B 1 91 ? 10.5 -5.332 -15.695 1 97.44 91 GLU B C 1
ATOM 2243 O O . GLU B 1 91 ? 9.43 -5.414 -15.094 1 97.44 91 GLU B O 1
ATOM 2248 N N . PHE B 1 92 ? 10.883 -4.387 -16.547 1 95.25 92 PHE B N 1
ATOM 2249 C CA . PHE B 1 92 ? 10 -3.252 -16.797 1 95.25 92 PHE B CA 1
ATOM 2250 C C . PHE B 1 92 ? 9.469 -3.273 -18.219 1 95.25 92 PHE B C 1
ATOM 2252 O O . PHE B 1 92 ? 10.086 -3.855 -19.109 1 95.25 92 PHE B O 1
ATOM 2259 N N . GLN B 1 93 ? 8.266 -2.682 -18.328 1 90.88 93 GLN B N 1
ATOM 2260 C CA . GLN B 1 93 ? 7.852 -2.316 -19.688 1 90.88 93 GLN B CA 1
ATOM 2261 C C . GLN B 1 93 ? 8.93 -1.492 -20.375 1 90.88 93 GLN B C 1
ATOM 2263 O O . GLN B 1 93 ? 9.523 -0.6 -19.781 1 90.88 93 GLN B O 1
ATOM 2268 N N . SER B 1 94 ? 9.125 -1.792 -21.656 1 91.75 94 SER B N 1
ATOM 2269 C CA . SER B 1 94 ? 10.172 -1.11 -22.406 1 91.75 94 SER B CA 1
ATOM 2270 C C . SER B 1 94 ? 10.031 0.404 -22.297 1 91.75 94 SER B C 1
ATOM 2272 O O . SER B 1 94 ? 8.945 0.948 -22.5 1 91.75 94 SER B O 1
ATOM 2274 N N . GLY B 1 95 ? 11.148 1.036 -21.922 1 89.06 95 GLY B N 1
ATOM 2275 C CA . GLY B 1 95 ? 11.188 2.488 -21.844 1 89.06 95 GLY B CA 1
ATOM 2276 C C . GLY B 1 95 ? 10.602 3.025 -20.547 1 89.06 95 GLY B C 1
ATOM 2277 O O . GLY B 1 95 ? 10.469 4.238 -20.375 1 89.06 95 GLY B O 1
ATOM 2278 N N . ARG B 1 96 ? 10.227 2.094 -19.719 1 87.56 96 ARG B N 1
ATOM 2279 C CA . ARG B 1 96 ? 9.625 2.539 -18.469 1 87.56 96 ARG B CA 1
ATOM 2280 C C . ARG B 1 96 ? 10.43 2.057 -17.266 1 87.56 96 ARG B C 1
ATOM 2282 O O . ARG B 1 96 ? 11.148 1.063 -17.359 1 87.56 96 ARG B O 1
ATOM 2289 N N . THR B 1 97 ? 10.258 2.811 -16.125 1 89 97 THR B N 1
ATOM 2290 C CA . THR B 1 97 ? 10.883 2.42 -14.867 1 89 97 THR B CA 1
ATOM 2291 C C . THR B 1 97 ? 9.828 2.295 -13.766 1 89 97 THR B C 1
ATOM 2293 O O . THR B 1 97 ? 10.172 2.084 -12.602 1 89 97 THR B O 1
ATOM 2296 N N . ASP B 1 98 ? 8.531 2.424 -14.117 1 87.62 98 ASP B N 1
ATOM 2297 C CA . ASP B 1 98 ? 7.473 2.453 -13.109 1 87.62 98 ASP B CA 1
ATOM 2298 C C . ASP B 1 98 ? 6.41 1.395 -13.406 1 87.62 98 ASP B C 1
ATOM 2300 O O . ASP B 1 98 ? 5.348 1.386 -12.781 1 87.62 98 ASP B O 1
ATOM 2304 N N . THR B 1 99 ? 6.676 0.57 -14.398 1 89.69 99 THR B N 1
ATOM 2305 C CA . THR B 1 99 ? 5.695 -0.417 -14.844 1 89.69 99 THR B CA 1
ATOM 2306 C C . THR B 1 99 ? 6.348 -1.785 -15.016 1 89.69 99 THR B C 1
ATOM 2308 O O . THR B 1 99 ? 7.219 -1.958 -15.867 1 89.69 99 THR B O 1
ATOM 2311 N N . LEU B 1 100 ? 5.871 -2.701 -14.195 1 95.44 100 LEU B N 1
ATOM 2312 C CA . LEU B 1 100 ? 6.457 -4.035 -14.195 1 95.44 100 LEU B CA 1
ATOM 2313 C C . LEU B 1 100 ? 5.742 -4.945 -15.188 1 95.44 100 LEU B C 1
ATOM 2315 O O . LEU B 1 100 ? 4.59 -4.695 -15.547 1 95.44 100 LEU B O 1
ATOM 2319 N N . ILE B 1 101 ? 6.43 -6.141 -15.562 1 95.88 101 ILE B N 1
ATOM 2320 C CA . ILE B 1 101 ? 5.793 -7.016 -16.531 1 95.88 101 ILE B CA 1
ATOM 2321 C C . ILE B 1 101 ? 5.984 -8.477 -16.125 1 95.88 101 ILE B C 1
ATOM 2323 O O . ILE B 1 101 ? 5.441 -9.383 -16.75 1 95.88 101 ILE B O 1
ATOM 2327 N N . ASN B 1 102 ? 6.758 -8.781 -15 1 98.25 102 ASN B N 1
ATOM 2328 C CA . ASN B 1 102 ? 7.105 -10.18 -14.75 1 98.25 102 ASN B CA 1
ATOM 2329 C C . ASN B 1 102 ? 6.734 -10.602 -13.336 1 98.25 102 ASN B C 1
ATOM 2331 O O . ASN B 1 102 ? 7.555 -11.188 -12.625 1 98.25 102 ASN B O 1
ATOM 2335 N N . PRO B 1 103 ? 5.504 -10.484 -12.93 1 98.5 103 PRO B N 1
ATOM 2336 C CA . PRO B 1 103 ? 5.082 -11.008 -11.625 1 98.5 103 PRO B CA 1
ATOM 2337 C C . PRO B 1 103 ? 5.086 -12.531 -11.57 1 98.5 103 PRO B C 1
ATOM 2339 O O . PRO B 1 103 ? 4.816 -13.195 -12.578 1 98.5 103 PRO B O 1
ATOM 2342 N N . GLY B 1 104 ? 5.449 -13.047 -10.383 1 98.62 104 GLY B N 1
ATOM 2343 C CA . GLY B 1 104 ? 5.324 -14.477 -10.148 1 98.62 104 GLY B CA 1
ATOM 2344 C C . GLY B 1 104 ? 4.066 -14.852 -9.383 1 98.62 104 GLY B C 1
ATOM 2345 O O . GLY B 1 104 ? 3.424 -15.859 -9.688 1 98.62 104 GLY B O 1
ATOM 2346 N N . LEU B 1 105 ? 3.742 -14.078 -8.398 1 98.81 105 LEU B N 1
ATOM 2347 C CA . LEU B 1 105 ? 2.59 -14.25 -7.523 1 98.81 105 LEU B CA 1
ATOM 2348 C C . LEU B 1 105 ? 1.815 -12.945 -7.387 1 98.81 105 LEU B C 1
ATOM 2350 O O . LEU B 1 105 ? 2.414 -11.875 -7.23 1 98.81 105 LEU B O 1
ATOM 2354 N N . ILE B 1 106 ? 0.466 -13.016 -7.523 1 98.56 106 ILE B N 1
ATOM 2355 C CA . ILE B 1 106 ? -0.405 -11.859 -7.336 1 98.56 106 ILE B CA 1
ATOM 2356 C C . ILE B 1 106 ? -1.479 -12.188 -6.301 1 98.56 106 ILE B C 1
ATOM 2358 O O . ILE B 1 106 ? -2.01 -13.297 -6.277 1 98.56 106 ILE B O 1
ATOM 2362 N N . ALA B 1 107 ? -1.76 -11.234 -5.461 1 98.69 107 ALA B N 1
ATOM 2363 C CA . ALA B 1 107 ? -2.875 -11.352 -4.523 1 98.69 107 ALA B CA 1
ATOM 2364 C C . ALA B 1 107 ? -3.84 -10.18 -4.676 1 98.69 107 ALA B C 1
ATOM 2366 O O . ALA B 1 107 ? -3.414 -9.031 -4.828 1 98.69 107 ALA B O 1
ATOM 2367 N N . GLU B 1 108 ? -5.086 -10.492 -4.688 1 96.38 108 GLU B N 1
ATOM 2368 C CA . GLU B 1 108 ? -6.164 -9.508 -4.688 1 96.38 108 GLU B CA 1
ATOM 2369 C C . GLU B 1 108 ? -7.066 -9.68 -3.467 1 96.38 108 GLU B C 1
ATOM 2371 O O . GLU B 1 108 ? -7.504 -10.789 -3.16 1 96.38 108 GLU B O 1
ATOM 2376 N N . VAL B 1 109 ? -7.215 -8.633 -2.738 1 96.06 109 VAL B N 1
ATOM 2377 C CA . VAL B 1 109 ? -8.219 -8.609 -1.682 1 96.06 109 VAL B CA 1
ATOM 2378 C C . VAL B 1 109 ? -9.586 -8.266 -2.273 1 96.06 109 VAL B C 1
ATOM 2380 O O . VAL B 1 109 ? -9.742 -7.223 -2.908 1 96.06 109 VAL B O 1
ATOM 2383 N N . LEU B 1 110 ? -10.531 -9.117 -2.039 1 92.62 110 LEU B N 1
ATOM 2384 C CA . LEU B 1 110 ? -11.812 -9.055 -2.742 1 92.62 110 LEU B CA 1
ATOM 2385 C C . LEU B 1 110 ? -12.742 -8.039 -2.094 1 92.62 110 LEU B C 1
ATOM 2387 O O . LEU B 1 110 ? -12.695 -7.832 -0.879 1 92.62 110 LEU B O 1
ATOM 2391 N N . SER B 1 111 ? -13.461 -7.43 -2.934 1 84.88 111 SER B N 1
ATOM 2392 C CA . SER B 1 111 ? -14.594 -6.594 -2.531 1 84.88 111 SER B CA 1
ATOM 2393 C C . SER B 1 111 ? -15.852 -6.953 -3.314 1 84.88 111 SER B C 1
ATOM 2395 O O . SER B 1 111 ? -15.773 -7.594 -4.367 1 84.88 111 SER B O 1
ATOM 2397 N N . PRO B 1 112 ? -17.047 -6.59 -2.771 1 80.12 112 PRO B N 1
ATOM 2398 C CA . PRO B 1 112 ? -18.281 -6.883 -3.514 1 80.12 112 PRO B CA 1
ATOM 2399 C C . PRO B 1 112 ? -18.266 -6.285 -4.922 1 80.12 112 PRO B C 1
ATOM 2401 O O . PRO B 1 112 ? -18.766 -6.91 -5.859 1 80.12 112 PRO B O 1
ATOM 2404 N N . SER B 1 113 ? -17.641 -5.211 -5.121 1 74.38 113 SER B N 1
ATOM 2405 C CA . SER B 1 113 ? -17.703 -4.477 -6.379 1 74.38 113 SER B CA 1
ATOM 2406 C C . SER B 1 113 ? -16.703 -5.035 -7.395 1 74.38 113 SER B C 1
ATOM 2408 O O . SER B 1 113 ? -16.891 -4.863 -8.602 1 74.38 113 SER B O 1
ATOM 2410 N N . THR B 1 114 ? -15.625 -5.773 -6.938 1 78.81 114 THR B N 1
ATOM 2411 C CA . THR B 1 114 ? -14.586 -6.129 -7.895 1 78.81 114 THR B CA 1
ATOM 2412 C C . THR B 1 114 ? -14.383 -7.641 -7.941 1 78.81 114 THR B C 1
ATOM 2414 O O . THR B 1 114 ? -13.664 -8.148 -8.805 1 78.81 114 THR B O 1
ATOM 2417 N N . GLN B 1 115 ? -15.07 -8.375 -7.062 1 86.88 115 GLN B N 1
ATOM 2418 C CA . GLN B 1 115 ? -14.75 -9.789 -6.918 1 86.88 115 GLN B CA 1
ATOM 2419 C C . GLN B 1 115 ? -15 -10.539 -8.219 1 86.88 115 GLN B C 1
ATOM 2421 O O . GLN B 1 115 ? -14.25 -11.453 -8.57 1 86.88 115 GLN B O 1
ATOM 2426 N N . ALA B 1 116 ? -16.078 -10.242 -8.984 1 84.81 116 ALA B N 1
ATOM 2427 C CA . ALA B 1 116 ? -16.344 -10.906 -10.25 1 84.81 116 ALA B CA 1
ATOM 2428 C C . ALA B 1 116 ? -15.242 -10.617 -11.266 1 84.81 116 ALA B C 1
ATOM 2430 O O . ALA B 1 116 ? -14.781 -11.523 -11.969 1 84.81 116 ALA B O 1
ATOM 2431 N N . TYR B 1 117 ? -14.836 -9.414 -11.328 1 82.94 117 TYR B N 1
ATOM 2432 C CA . TYR B 1 117 ? -13.75 -8.984 -12.203 1 82.94 117 TYR B CA 1
ATOM 2433 C C . TYR B 1 117 ? -12.445 -9.672 -11.828 1 82.94 117 TYR B C 1
ATOM 2435 O O . TYR B 1 117 ? -11.742 -10.195 -12.695 1 82.94 117 TYR B O 1
ATOM 2443 N N . ASP B 1 118 ? -12.07 -9.711 -10.523 1 90.38 118 ASP B N 1
ATOM 2444 C CA . ASP B 1 118 ? -10.828 -10.312 -10.039 1 90.38 118 ASP B CA 1
ATOM 2445 C C . ASP B 1 118 ? -10.797 -11.812 -10.32 1 90.38 118 ASP B C 1
ATOM 2447 O O . ASP B 1 118 ? -9.758 -12.352 -10.695 1 90.38 118 ASP B O 1
ATOM 2451 N N . ARG B 1 119 ? -11.938 -12.43 -10.242 1 92.75 119 ARG B N 1
ATOM 2452 C CA . ARG B 1 119 ? -12.023 -13.875 -10.453 1 92.75 119 ARG B CA 1
ATOM 2453 C C . ARG B 1 119 ? -12.023 -14.211 -11.945 1 92.75 119 ARG B C 1
ATOM 2455 O O . ARG B 1 119 ? -11.586 -15.289 -12.344 1 92.75 119 ARG B O 1
ATOM 2462 N N . GLY B 1 120 ? -12.539 -13.344 -12.758 1 93.19 120 GLY B N 1
ATOM 2463 C CA . GLY B 1 120 ? -12.758 -13.641 -14.164 1 93.19 120 GLY B CA 1
ATOM 2464 C C . GLY B 1 120 ? -11.75 -12.977 -15.078 1 93.19 120 GLY B C 1
ATOM 2465 O O . GLY B 1 120 ? -10.633 -13.477 -15.242 1 93.19 120 GLY B O 1
ATOM 2466 N N . ASP B 1 121 ? -12.164 -11.766 -15.586 1 84.44 121 ASP B N 1
ATOM 2467 C CA . ASP B 1 121 ? -11.422 -11.086 -16.641 1 84.44 121 ASP B CA 1
ATOM 2468 C C . ASP B 1 121 ? -9.992 -10.789 -16.203 1 84.44 121 ASP B C 1
ATOM 2470 O O . ASP B 1 121 ? -9.055 -10.938 -16.984 1 84.44 121 ASP B O 1
ATOM 2474 N N . LYS B 1 122 ? -9.852 -10.398 -15.016 1 89.44 122 LYS B N 1
ATOM 2475 C CA . LYS B 1 122 ? -8.508 -10.086 -14.523 1 89.44 122 LYS B CA 1
ATOM 2476 C C . LYS B 1 122 ? -7.645 -11.336 -14.453 1 89.44 122 LYS B C 1
ATOM 2478 O O . LYS B 1 122 ? -6.473 -11.312 -14.844 1 89.44 122 LYS B O 1
ATOM 2483 N N . PHE B 1 123 ? -8.195 -12.445 -13.977 1 94.31 123 PHE B N 1
ATOM 2484 C CA . PHE B 1 123 ? -7.457 -13.703 -13.938 1 94.31 123 PHE B CA 1
ATOM 2485 C C . PHE B 1 123 ? -7.125 -14.188 -15.344 1 94.31 123 PHE B C 1
ATOM 2487 O O . PHE B 1 123 ? -6.008 -14.641 -15.602 1 94.31 123 PHE B O 1
ATOM 2494 N N . THR B 1 124 ? -8.047 -14.016 -16.219 1 93.12 124 THR B N 1
ATOM 2495 C CA . THR B 1 124 ? -7.805 -14.383 -17.609 1 93.12 124 THR B CA 1
ATOM 2496 C C . THR B 1 124 ? -6.625 -13.609 -18.172 1 93.12 124 THR B C 1
ATOM 2498 O O . THR B 1 124 ? -5.758 -14.18 -18.844 1 93.12 124 THR B O 1
ATOM 2501 N N . ALA B 1 125 ? -6.582 -12.383 -17.891 1 91.5 125 ALA B N 1
ATOM 2502 C CA . ALA B 1 125 ? -5.477 -11.547 -18.359 1 91.5 125 ALA B CA 1
ATOM 2503 C C . ALA B 1 125 ? -4.16 -11.977 -17.719 1 91.5 125 ALA B C 1
ATOM 2505 O O . ALA B 1 125 ? -3.148 -12.133 -18.406 1 91.5 125 ALA B O 1
ATOM 2506 N N . TYR B 1 126 ? -4.152 -12.195 -16.344 1 96.56 126 TYR B N 1
ATOM 2507 C CA . TYR B 1 126 ? -2.943 -12.578 -15.617 1 96.56 126 TYR B CA 1
ATOM 2508 C C . TYR B 1 126 ? -2.377 -13.883 -16.156 1 96.56 126 TYR B C 1
ATOM 2510 O O . TYR B 1 126 ? -1.157 -14.062 -16.234 1 96.56 126 TYR B O 1
ATOM 2518 N N . ARG B 1 127 ? -3.236 -14.781 -16.594 1 97.06 127 ARG B N 1
ATOM 2519 C CA . ARG B 1 127 ? -2.803 -16.109 -17.047 1 97.06 127 ARG B CA 1
ATOM 2520 C C . ARG B 1 127 ? -1.986 -16.016 -18.328 1 97.06 127 ARG B C 1
ATOM 2522 O O . ARG B 1 127 ? -1.311 -16.969 -18.703 1 97.06 127 ARG B O 1
ATOM 2529 N N . THR B 1 128 ? -2.074 -14.875 -18.984 1 95.88 128 THR B N 1
ATOM 2530 C CA . THR B 1 128 ? -1.294 -14.719 -20.203 1 95.88 128 THR B CA 1
ATOM 2531 C C . THR B 1 128 ? 0.159 -14.383 -19.875 1 95.88 128 THR B C 1
ATOM 2533 O O . THR B 1 128 ? 1.028 -14.453 -20.75 1 95.88 128 THR B O 1
ATOM 2536 N N . ILE B 1 129 ? 0.484 -14 -18.703 1 96.38 129 ILE B N 1
ATOM 2537 C CA . ILE B 1 129 ? 1.841 -13.664 -18.281 1 96.38 129 ILE B CA 1
ATOM 2538 C C . ILE B 1 129 ? 2.625 -14.945 -18 1 96.38 129 ILE B C 1
ATOM 2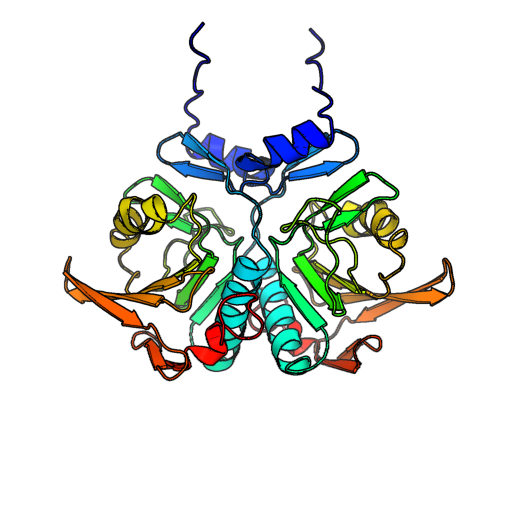540 O O . ILE B 1 129 ? 2.246 -15.734 -17.125 1 96.38 129 ILE B O 1
ATOM 2544 N N . SER B 1 130 ? 3.752 -15.125 -18.609 1 96.75 130 SER B N 1
ATOM 2545 C CA . SER B 1 130 ? 4.484 -16.391 -18.562 1 96.75 130 SER B CA 1
ATOM 2546 C C . SER B 1 130 ? 5.059 -16.641 -17.172 1 96.75 130 SER B C 1
ATOM 2548 O O . SER B 1 130 ? 5.133 -17.797 -16.734 1 96.75 130 SER B O 1
ATOM 2550 N N . THR B 1 131 ? 5.41 -15.625 -16.422 1 97.62 131 THR B N 1
ATOM 2551 C CA . THR B 1 131 ? 6.059 -15.781 -15.133 1 97.62 131 THR B CA 1
ATOM 2552 C C . THR B 1 131 ? 5.023 -15.984 -14.031 1 97.62 131 THR B C 1
ATOM 2554 O O . THR B 1 131 ? 5.359 -16.406 -12.922 1 97.62 131 THR B O 1
ATOM 2557 N N . PHE B 1 132 ? 3.756 -15.75 -14.328 1 98.19 132 PHE B N 1
ATOM 2558 C CA . PHE B 1 132 ? 2.68 -15.781 -13.344 1 98.19 132 PHE B CA 1
ATOM 2559 C C . PHE B 1 132 ? 2.268 -17.219 -13.047 1 98.19 132 PHE B C 1
ATOM 2561 O O . PHE B 1 132 ? 1.845 -17.953 -13.953 1 98.19 132 PHE B O 1
ATOM 2568 N N . THR B 1 133 ? 2.334 -17.578 -11.648 1 98 133 THR B N 1
ATOM 2569 C CA . THR B 1 133 ? 2.084 -18.984 -11.367 1 98 133 THR B CA 1
ATOM 2570 C C . THR B 1 133 ? 1.141 -19.141 -10.18 1 98 133 THR B C 1
ATOM 2572 O O . THR B 1 133 ? 0.559 -20.219 -9.984 1 98 133 THR B O 1
ATOM 2575 N N . GLU B 1 134 ? 0.989 -18.172 -9.305 1 98.56 134 GLU B N 1
ATOM 2576 C CA . GLU B 1 134 ? 0.147 -18.266 -8.117 1 98.56 134 GLU B CA 1
ATOM 2577 C C . GLU B 1 134 ? -0.738 -17.031 -7.965 1 98.56 134 GLU B C 1
ATOM 2579 O O . GLU B 1 134 ? -0.272 -15.906 -8.133 1 98.56 134 GLU B O 1
ATOM 2584 N N . TYR B 1 135 ? -1.996 -17.281 -7.664 1 98.69 135 TYR B N 1
ATOM 2585 C CA . TYR B 1 135 ? -2.992 -16.234 -7.492 1 98.69 135 TYR B CA 1
ATOM 2586 C C . TYR B 1 135 ? -3.756 -16.406 -6.184 1 98.69 135 TYR B C 1
ATOM 2588 O O . TYR B 1 135 ? -4.328 -17.469 -5.934 1 98.69 135 TYR B O 1
ATOM 2596 N N . LEU B 1 136 ? -3.695 -15.422 -5.34 1 98.81 136 LEU B N 1
ATOM 2597 C CA . LEU B 1 136 ? -4.48 -15.422 -4.109 1 98.81 136 LEU B CA 1
ATOM 2598 C C . LEU B 1 136 ? -5.66 -14.461 -4.219 1 98.81 136 LEU B C 1
ATOM 2600 O O . LEU B 1 136 ? -5.488 -13.305 -4.594 1 98.81 136 LEU B O 1
ATOM 2604 N N . LEU B 1 137 ? -6.828 -15 -3.994 1 98.19 137 LEU B N 1
ATOM 2605 C CA . LEU B 1 137 ? -8.047 -14.211 -3.818 1 98.19 137 LEU B CA 1
ATOM 2606 C C . LEU B 1 137 ? -8.523 -14.258 -2.371 1 98.19 137 LEU B C 1
ATOM 2608 O O . LEU B 1 137 ? -8.906 -15.32 -1.878 1 98.19 137 LEU B O 1
ATOM 2612 N N . ILE B 1 138 ? -8.516 -13.109 -1.68 1 98.31 138 ILE B N 1
ATOM 2613 C CA . ILE B 1 138 ? -8.703 -13.078 -0.234 1 98.31 138 ILE B CA 1
ATOM 2614 C C . ILE B 1 138 ? -9.969 -12.281 0.098 1 98.31 138 ILE B C 1
ATOM 2616 O O . ILE B 1 138 ? -10.07 -11.094 -0.23 1 98.31 138 ILE B O 1
ATOM 2620 N N . ASP B 1 139 ? -10.883 -12.898 0.762 1 96.12 139 ASP B N 1
ATOM 2621 C CA . ASP B 1 139 ? -12.125 -12.258 1.175 1 96.12 139 ASP B CA 1
ATOM 2622 C C . ASP B 1 139 ? -11.898 -11.344 2.377 1 96.12 139 ASP B C 1
ATOM 2624 O O . ASP B 1 139 ? -11.18 -11.711 3.314 1 96.12 139 ASP B O 1
ATOM 2628 N N . GLN B 1 140 ? -12.469 -10.156 2.316 1 95 140 GLN B N 1
ATOM 2629 C CA . GLN B 1 140 ? -12.234 -9.25 3.432 1 95 140 GLN B CA 1
ATOM 2630 C C . GLN B 1 140 ? -13.383 -9.281 4.43 1 95 140 GLN B C 1
ATOM 2632 O O . GLN B 1 140 ? -13.305 -8.672 5.5 1 95 140 GLN B O 1
ATOM 2637 N N . HIS B 1 141 ? -14.492 -10.07 4.117 1 93.44 141 HIS B N 1
ATOM 2638 C CA . HIS B 1 141 ? -15.672 -10.062 4.965 1 93.44 141 HIS B CA 1
ATOM 2639 C C . HIS B 1 141 ? -15.797 -11.352 5.762 1 93.44 141 HIS B C 1
ATOM 2641 O O . HIS B 1 141 ? -16.562 -11.43 6.723 1 93.44 141 HIS B O 1
ATOM 2647 N N . GLN B 1 142 ? -15.125 -12.312 5.398 1 95.62 142 GLN B N 1
ATOM 2648 C CA . GLN B 1 142 ? -15.055 -13.586 6.098 1 95.62 142 GLN B CA 1
ATOM 2649 C C . GLN B 1 142 ? -13.711 -14.273 5.844 1 95.62 142 GLN B C 1
ATOM 2651 O O . GLN B 1 142 ? -13.031 -13.977 4.863 1 95.62 142 GLN B O 1
ATOM 2656 N N . ILE B 1 143 ? -13.352 -15.195 6.711 1 97.25 143 ILE B N 1
ATOM 2657 C CA . ILE B 1 143 ? -12.141 -15.984 6.477 1 97.25 143 ILE B CA 1
ATOM 2658 C C . ILE B 1 143 ? -12.352 -16.906 5.285 1 97.25 143 ILE B C 1
ATOM 2660 O O . ILE B 1 143 ? -13.086 -17.906 5.383 1 97.25 143 ILE B O 1
ATOM 2664 N N . HIS B 1 144 ? -11.812 -16.578 4.219 1 97.56 144 HIS B N 1
ATOM 2665 C CA . HIS B 1 144 ? -11.875 -17.359 2.982 1 97.56 144 HIS B CA 1
ATOM 2666 C C . HIS B 1 144 ? -10.797 -16.922 1.999 1 97.56 144 HIS B C 1
ATOM 2668 O O . HIS B 1 144 ? -10.742 -15.742 1.621 1 97.56 144 HIS B O 1
ATOM 2674 N N . VAL B 1 145 ? -9.93 -17.844 1.676 1 98.5 145 VAL B N 1
ATOM 2675 C CA . VAL B 1 145 ? -8.883 -17.609 0.688 1 98.5 145 VAL B CA 1
ATOM 2676 C C . VAL B 1 145 ? -8.984 -18.625 -0.435 1 98.5 145 VAL B C 1
ATOM 2678 O O . VAL B 1 145 ? -9.047 -19.844 -0.178 1 98.5 145 VAL B O 1
ATOM 2681 N N . GLU B 1 146 ? -9.156 -18.156 -1.65 1 98.5 146 GLU B N 1
ATOM 2682 C CA . GLU B 1 146 ? -9.008 -18.984 -2.848 1 98.5 146 GLU B CA 1
ATOM 2683 C C . GLU B 1 146 ? -7.59 -18.891 -3.406 1 98.5 146 GLU B C 1
ATOM 2685 O O . GLU B 1 146 ? -7.07 -17.797 -3.613 1 98.5 146 GLU B O 1
ATOM 2690 N N . HIS B 1 147 ? -6.98 -20.031 -3.539 1 98.75 147 HIS B N 1
ATOM 2691 C CA . HIS B 1 147 ? -5.609 -20.156 -4.023 1 98.75 147 HIS B CA 1
ATOM 2692 C C . HIS B 1 147 ? -5.562 -20.906 -5.348 1 98.75 147 HIS B C 1
ATOM 2694 O O . HIS B 1 147 ? -5.996 -22.062 -5.426 1 98.75 147 HIS B O 1
ATOM 2700 N N . ARG B 1 148 ? -5.102 -20.203 -6.41 1 98.38 148 ARG B N 1
ATOM 2701 C CA . ARG B 1 148 ? -4.969 -20.797 -7.73 1 98.38 148 ARG B CA 1
ATOM 2702 C C . ARG B 1 148 ? -3.5 -20.953 -8.117 1 98.38 148 ARG B C 1
ATOM 2704 O O . ARG B 1 148 ? -2.734 -20 -8.07 1 98.38 148 ARG B O 1
ATOM 2711 N N . VAL B 1 149 ? -3.111 -22.188 -8.531 1 98.56 149 VAL B N 1
ATOM 2712 C CA . VAL B 1 149 ? -1.722 -22.5 -8.844 1 98.56 149 VAL B CA 1
ATOM 2713 C C . VAL B 1 149 ? -1.629 -23.094 -10.242 1 98.56 149 VAL B C 1
ATOM 2715 O O . VAL B 1 149 ? -2.385 -24.016 -10.586 1 98.56 149 VAL B O 1
ATOM 2718 N N . ARG B 1 150 ? -0.729 -22.484 -11.016 1 97.88 150 ARG B N 1
ATOM 2719 C CA . ARG B 1 150 ? -0.47 -23.062 -12.336 1 97.88 150 ARG B CA 1
ATOM 2720 C C . ARG B 1 150 ? 0.235 -24.406 -12.211 1 97.88 150 ARG B C 1
ATOM 2722 O O . ARG B 1 150 ? 1.309 -24.5 -11.617 1 97.88 150 ARG B O 1
ATOM 2729 N N . THR B 1 151 ? -0.357 -25.469 -12.781 1 96.31 151 THR B N 1
ATOM 2730 C CA . THR B 1 151 ? 0.224 -26.812 -12.688 1 96.31 151 THR B CA 1
ATOM 2731 C C . THR B 1 151 ? 0.873 -27.203 -14.008 1 96.31 151 THR B C 1
ATOM 2733 O O . THR B 1 151 ? 1.813 -28 -14.031 1 96.31 151 THR B O 1
ATOM 2736 N N . ALA B 1 152 ? 0.321 -26.812 -15.078 1 91.81 152 ALA B N 1
ATOM 2737 C CA . ALA B 1 152 ? 0.803 -26.984 -16.453 1 91.81 152 ALA B CA 1
ATOM 2738 C C . ALA B 1 152 ? 0.294 -25.875 -17.359 1 91.81 152 ALA B C 1
ATOM 2740 O O . ALA B 1 152 ? -0.41 -24.969 -16.906 1 91.81 152 ALA B O 1
ATOM 2741 N N . GLU B 1 153 ? 0.772 -26.016 -18.547 1 88.62 153 GLU B N 1
ATOM 2742 C CA . GLU B 1 153 ? 0.272 -25.031 -19.5 1 88.62 153 GLU B CA 1
ATOM 2743 C C . GLU B 1 153 ? -1.253 -25.031 -19.547 1 88.62 153 GLU B C 1
ATOM 2745 O O . GLU B 1 153 ? -1.865 -26.078 -19.75 1 88.62 153 GLU B O 1
ATOM 2750 N N . ASN B 1 154 ? -1.839 -24.016 -19.172 1 89.31 154 ASN B N 1
ATOM 2751 C CA . ASN B 1 154 ? -3.279 -23.797 -19.234 1 89.31 154 ASN B CA 1
ATOM 2752 C C . ASN B 1 154 ? -4.023 -24.656 -18.219 1 89.31 154 ASN B C 1
ATOM 2754 O O . ASN B 1 154 ? -5.188 -25 -18.422 1 89.31 154 ASN B O 1
ATOM 2758 N N . GLN B 1 155 ? -3.357 -25.156 -17.266 1 95.5 155 GLN B N 1
ATOM 2759 C CA . GLN B 1 155 ? -3.988 -25.906 -16.188 1 95.5 155 GLN B CA 1
ATOM 2760 C C . GLN B 1 155 ? -3.717 -25.266 -14.828 1 95.5 155 GLN B C 1
ATOM 2762 O O . GLN B 1 155 ? -2.566 -24.984 -14.492 1 95.5 155 GLN B O 1
ATOM 2767 N N . TRP B 1 156 ? -4.77 -25.094 -14.109 1 97.31 156 TRP B N 1
ATOM 2768 C CA . TRP B 1 156 ? -4.688 -24.438 -12.805 1 97.31 156 TRP B CA 1
ATOM 2769 C C . TRP B 1 156 ? -5.395 -25.266 -11.734 1 97.31 156 TRP B C 1
ATOM 2771 O O . TRP B 1 156 ? -6.484 -25.797 -11.977 1 97.31 156 TRP B O 1
ATOM 2781 N N . LEU B 1 157 ? -4.773 -25.422 -10.609 1 97.88 157 LEU B N 1
ATOM 2782 C CA . LEU B 1 157 ? -5.359 -26.031 -9.422 1 97.88 157 LEU B CA 1
ATOM 2783 C C . LEU B 1 157 ? -5.938 -24.969 -8.492 1 97.88 157 LEU B C 1
ATOM 2785 O O . LEU B 1 157 ? -5.254 -24 -8.148 1 97.88 157 LEU B O 1
ATOM 2789 N N . ILE B 1 158 ? -7.203 -25.125 -8.117 1 97.5 158 ILE B N 1
ATOM 2790 C CA . ILE B 1 158 ? -7.852 -24.188 -7.195 1 97.5 158 ILE B CA 1
ATOM 2791 C C . ILE B 1 158 ? -8.023 -24.859 -5.828 1 97.5 158 ILE B C 1
ATOM 2793 O O . ILE B 1 158 ? -8.562 -25.969 -5.734 1 97.5 158 ILE B O 1
ATOM 2797 N N . SER B 1 159 ? -7.523 -24.234 -4.805 1 98.12 159 SER B N 1
ATOM 2798 C CA . SER B 1 159 ? -7.691 -24.641 -3.418 1 98.12 159 SER B CA 1
ATOM 2799 C C . SER B 1 159 ? -8.328 -23.547 -2.58 1 98.12 159 SER B C 1
ATOM 2801 O O . SER B 1 159 ? -8.195 -22.359 -2.9 1 98.12 159 SER B O 1
ATOM 2803 N N . GLU B 1 160 ? -8.953 -23.969 -1.508 1 97.75 160 GLU B N 1
ATOM 2804 C CA . GLU B 1 160 ? -9.609 -23 -0.636 1 97.75 160 GLU B CA 1
ATOM 2805 C C . GLU B 1 160 ? -9.188 -23.188 0.817 1 97.75 160 GLU B C 1
ATOM 2807 O O . GLU B 1 160 ? -8.93 -24.312 1.254 1 97.75 160 GLU B O 1
ATOM 2812 N N . TYR B 1 161 ? -9.117 -22.094 1.542 1 97.94 161 TYR B N 1
ATOM 2813 C CA . TYR B 1 161 ? -8.828 -22.016 2.969 1 97.94 161 TYR B CA 1
ATOM 2814 C C . TYR B 1 161 ? -9.906 -21.219 3.699 1 97.94 161 TYR B C 1
ATOM 2816 O O . TYR B 1 161 ? -10.102 -20.031 3.439 1 97.94 161 TYR B O 1
ATOM 2824 N N . ASN B 1 162 ? -10.594 -21.891 4.711 1 97.25 162 ASN B N 1
ATOM 2825 C CA . ASN B 1 162 ? -11.805 -21.281 5.273 1 97.25 162 ASN B CA 1
ATOM 2826 C C . ASN B 1 162 ? -11.75 -21.25 6.801 1 97.25 162 ASN B C 1
ATOM 2828 O O . ASN B 1 162 ? -12.766 -21.031 7.453 1 97.25 162 ASN B O 1
ATOM 2832 N N . SER B 1 163 ? -10.586 -21.547 7.367 1 96.75 163 SER B N 1
ATOM 2833 C CA . SER B 1 163 ? -10.438 -21.562 8.82 1 96.75 163 SER B CA 1
ATOM 2834 C C . SER B 1 163 ? -9.109 -20.938 9.242 1 96.75 163 SER B C 1
ATOM 2836 O O . SER B 1 163 ? -8.094 -21.125 8.562 1 96.75 163 SER B O 1
ATOM 2838 N N . PRO B 1 164 ? -9.195 -20.234 10.406 1 96.06 164 PRO B N 1
ATOM 2839 C CA . PRO B 1 164 ? -7.945 -19.656 10.906 1 96.06 164 PRO B CA 1
ATOM 2840 C C . PRO B 1 164 ? -6.902 -20.719 11.258 1 96.06 164 PRO B C 1
ATOM 2842 O O . PRO B 1 164 ? -5.719 -20.406 11.383 1 96.06 164 PRO B O 1
ATOM 2845 N N . GLN B 1 165 ? -7.238 -21.984 11.383 1 97.06 165 GLN B N 1
ATOM 2846 C CA . GLN B 1 165 ? -6.332 -23.062 11.781 1 97.06 165 GLN B CA 1
ATOM 2847 C C . GLN B 1 165 ? -5.559 -23.594 10.586 1 97.06 165 GLN B C 1
ATOM 2849 O O . GLN B 1 165 ? -4.586 -24.328 10.75 1 97.06 165 GLN B O 1
ATOM 2854 N N . MET B 1 166 ? -6.008 -23.234 9.43 1 98 166 MET B N 1
ATOM 2855 C CA . MET B 1 166 ? -5.363 -23.734 8.219 1 98 166 MET B CA 1
ATOM 2856 C C . MET B 1 166 ? -4.098 -22.938 7.914 1 98 166 MET B C 1
ATOM 2858 O O . MET B 1 166 ? -3.92 -21.828 8.422 1 98 166 MET B O 1
ATOM 2862 N N . THR B 1 167 ? -3.234 -23.562 7.102 1 98.62 167 THR B N 1
ATOM 2863 C CA . THR B 1 167 ? -1.988 -22.938 6.66 1 98.62 167 THR B CA 1
ATOM 2864 C C . THR B 1 167 ? -1.923 -22.891 5.137 1 98.62 167 THR B C 1
ATOM 2866 O O . THR B 1 167 ? -2.061 -23.906 4.465 1 98.62 167 THR B O 1
ATOM 2869 N N . LEU B 1 168 ? -1.779 -21.688 4.609 1 98.5 168 LEU B N 1
ATOM 2870 C CA . LEU B 1 168 ? -1.584 -21.469 3.18 1 98.5 168 LEU B CA 1
ATOM 2871 C C . LEU B 1 168 ? -0.147 -21.766 2.771 1 98.5 168 LEU B C 1
ATOM 2873 O O . LEU B 1 168 ? 0.798 -21.281 3.4 1 98.5 168 LEU B O 1
ATOM 2877 N N . LYS B 1 169 ? 0.001 -22.578 1.74 1 98.31 169 LYS B N 1
ATOM 2878 C CA . LYS B 1 169 ? 1.331 -22.922 1.247 1 98.31 169 LYS B CA 1
ATOM 2879 C C . LYS B 1 169 ? 1.599 -22.281 -0.11 1 98.31 169 LYS B C 1
ATOM 2881 O O . LYS B 1 169 ? 0.895 -22.547 -1.084 1 98.31 169 LYS B O 1
ATOM 2886 N N . LEU B 1 170 ? 2.6 -21.422 -0.154 1 98.5 170 LEU B N 1
ATOM 2887 C CA . LEU B 1 170 ? 3.076 -20.812 -1.396 1 98.5 170 LEU B CA 1
ATOM 2888 C C . LEU B 1 170 ? 4.34 -21.516 -1.886 1 98.5 170 LEU B C 1
ATOM 2890 O O . LEU B 1 170 ? 5.453 -21.062 -1.616 1 98.5 170 LEU B O 1
ATOM 2894 N N . ASP B 1 171 ? 4.203 -22.5 -2.689 1 97 171 ASP B N 1
ATOM 2895 C CA . ASP B 1 171 ? 5.293 -23.391 -3.066 1 97 171 ASP B CA 1
ATOM 2896 C C . ASP B 1 171 ? 6.273 -22.688 -4.008 1 97 171 ASP B C 1
ATOM 2898 O O . ASP B 1 171 ? 7.477 -22.969 -3.973 1 97 171 ASP B O 1
ATOM 2902 N N . SER B 1 172 ? 5.758 -21.828 -4.852 1 96.62 172 SER B N 1
ATOM 2903 C CA . SER B 1 172 ? 6.602 -21.156 -5.832 1 96.62 172 SER B CA 1
ATOM 2904 C C . SER B 1 172 ? 7.727 -20.391 -5.152 1 96.62 172 SER B C 1
ATOM 2906 O O . SER B 1 172 ? 8.789 -20.172 -5.742 1 96.62 172 SER B O 1
ATOM 2908 N N . ILE B 1 173 ? 7.484 -19.969 -3.889 1 98 173 ILE B N 1
ATOM 2909 C CA . ILE B 1 173 ? 8.492 -19.156 -3.209 1 98 173 ILE B CA 1
ATOM 2910 C C . ILE B 1 173 ? 8.875 -19.828 -1.885 1 98 173 ILE B C 1
ATOM 2912 O O . ILE B 1 173 ? 9.633 -19.25 -1.099 1 98 173 ILE B O 1
ATOM 2916 N N . GLY B 1 174 ? 8.391 -20.922 -1.562 1 98 174 GLY B N 1
ATOM 2917 C CA . GLY B 1 174 ? 8.773 -21.719 -0.409 1 98 174 GLY B CA 1
ATOM 2918 C C . GLY B 1 174 ? 8.367 -21.094 0.913 1 98 174 GLY B C 1
ATOM 2919 O O . GLY B 1 174 ? 9.172 -21.031 1.851 1 98 174 GLY B O 1
ATOM 2920 N N . ILE B 1 175 ? 7.113 -20.594 1.029 1 98 175 ILE B N 1
ATOM 2921 C CA . ILE B 1 175 ? 6.637 -19.906 2.229 1 98 175 ILE B CA 1
ATOM 2922 C C . ILE B 1 175 ? 5.312 -20.531 2.676 1 98 175 ILE B C 1
ATOM 2924 O O . ILE B 1 175 ? 4.477 -20.891 1.846 1 98 175 ILE B O 1
ATOM 2928 N N . GLU B 1 176 ? 5.164 -20.594 3.953 1 98.5 176 GLU B N 1
ATOM 2929 C CA . GLU B 1 176 ? 3.891 -20.969 4.559 1 98.5 176 GLU B CA 1
ATOM 2930 C C . GLU B 1 176 ? 3.324 -19.844 5.41 1 98.5 176 GLU B C 1
ATOM 2932 O O . GLU B 1 176 ? 4.066 -19.172 6.125 1 98.5 176 GLU B O 1
ATOM 2937 N N . ILE B 1 177 ? 2.035 -19.656 5.324 1 98.5 177 ILE B N 1
ATOM 2938 C CA . ILE B 1 177 ? 1.375 -18.562 6.031 1 98.5 177 ILE B CA 1
ATOM 2939 C C . ILE B 1 177 ? 0.188 -19.109 6.824 1 98.5 177 ILE B C 1
ATOM 2941 O O . ILE B 1 177 ? -0.803 -19.562 6.242 1 98.5 177 ILE B O 1
ATOM 2945 N N . PRO B 1 178 ? 0.251 -19.062 8.164 1 98.19 178 PRO B N 1
ATOM 2946 C CA . PRO B 1 178 ? -0.995 -19.312 8.891 1 98.19 178 PRO B CA 1
ATOM 2947 C C . PRO B 1 178 ? -2.107 -18.344 8.508 1 98.19 178 PRO B C 1
ATOM 2949 O O . PRO B 1 178 ? -1.895 -17.125 8.508 1 98.19 178 PRO B O 1
ATOM 2952 N N . ILE B 1 179 ? -3.303 -18.875 8.242 1 98.5 179 ILE B N 1
ATOM 2953 C CA . ILE B 1 179 ? -4.43 -18.047 7.828 1 98.5 179 ILE B CA 1
ATOM 2954 C C . ILE B 1 179 ? -4.746 -17.016 8.914 1 98.5 179 ILE B C 1
ATOM 2956 O O . ILE B 1 179 ? -5.098 -15.875 8.617 1 98.5 179 ILE B O 1
ATOM 2960 N N . ALA B 1 180 ? -4.578 -17.375 10.125 1 97.38 180 ALA B N 1
ATOM 2961 C CA . ALA B 1 180 ? -4.82 -16.469 11.25 1 97.38 180 ALA B CA 1
ATOM 2962 C C . ALA B 1 180 ? -3.947 -15.227 11.141 1 97.38 180 ALA B C 1
ATOM 2964 O O . ALA B 1 180 ? -4.387 -14.125 11.469 1 97.38 180 ALA B O 1
ATOM 2965 N N . ASP B 1 181 ? -2.67 -15.383 10.719 1 97.38 181 ASP B N 1
ATOM 2966 C CA . ASP B 1 181 ? -1.754 -14.258 10.586 1 97.38 181 ASP B CA 1
ATOM 2967 C C . ASP B 1 181 ? -2.191 -13.328 9.453 1 97.38 181 ASP B C 1
ATOM 2969 O O . ASP B 1 181 ? -2.037 -12.109 9.555 1 97.38 181 ASP B O 1
ATOM 2973 N N . LEU B 1 182 ? -2.766 -13.898 8.414 1 97.5 182 LEU B N 1
ATOM 2974 C CA . LEU B 1 182 ? -3.244 -13.125 7.273 1 97.5 182 LEU B CA 1
ATOM 2975 C C . LEU B 1 182 ? -4.402 -12.227 7.676 1 97.5 182 LEU B C 1
ATOM 2977 O O . LEU B 1 182 ? -4.547 -11.117 7.148 1 97.5 182 LEU B O 1
ATOM 2981 N N . TYR B 1 183 ? -5.156 -12.664 8.648 1 97.31 183 TYR B N 1
ATOM 2982 C CA . TYR B 1 183 ? -6.371 -11.953 9.039 1 97.31 183 TYR B CA 1
ATOM 2983 C C . TYR B 1 183 ? -6.188 -11.258 10.383 1 97.31 183 TYR B C 1
ATOM 2985 O O . TYR B 1 183 ? -7.164 -10.867 11.023 1 97.31 183 TYR B O 1
ATOM 2993 N N . ALA B 1 184 ? -4.98 -11.125 10.828 1 94.75 184 ALA B N 1
ATOM 2994 C CA . ALA B 1 184 ? -4.73 -10.43 12.094 1 94.75 184 ALA B CA 1
ATOM 2995 C C . ALA B 1 184 ? -5.305 -9.016 12.062 1 94.75 184 ALA B C 1
ATOM 2997 O O . ALA B 1 184 ? -5.105 -8.281 11.094 1 94.75 184 ALA B O 1
ATOM 2998 N N . ASP B 1 185 ? -6.105 -8.609 13.094 1 90.94 185 ASP B N 1
ATOM 2999 C CA . ASP B 1 185 ? -6.645 -7.277 13.336 1 90.94 185 ASP B CA 1
ATOM 3000 C C . ASP B 1 185 ? -7.672 -6.902 12.266 1 90.94 185 ASP B C 1
ATOM 3002 O O . ASP B 1 185 ? -7.961 -5.719 12.062 1 90.94 185 ASP B O 1
ATOM 3006 N N . VAL B 1 186 ? -8.211 -7.875 11.555 1 93.25 186 VAL B N 1
ATOM 3007 C CA . VAL B 1 186 ? -9.258 -7.602 10.578 1 93.25 186 VAL B CA 1
ATOM 3008 C C . VAL B 1 186 ? -10.617 -7.621 11.258 1 93.25 186 VAL B C 1
ATOM 3010 O O . VAL B 1 186 ? -11.016 -8.633 11.844 1 93.25 186 VAL B O 1
ATOM 3013 N N . ASP B 1 187 ? -11.328 -6.555 11.18 1 90 187 ASP B N 1
ATOM 3014 C CA . ASP B 1 187 ? -12.562 -6.379 11.93 1 90 187 ASP B CA 1
ATOM 3015 C C . ASP B 1 187 ? -13.695 -7.219 11.344 1 90 187 ASP B C 1
ATOM 3017 O O . ASP B 1 187 ? -13.867 -7.281 10.125 1 90 187 ASP B O 1
ATOM 3021 N N . GLY B 1 188 ? -14.438 -7.832 12.18 1 89.38 188 GLY B N 1
ATOM 3022 C CA . GLY B 1 188 ? -15.672 -8.477 11.773 1 89.38 188 GLY B CA 1
ATOM 3023 C C . GLY B 1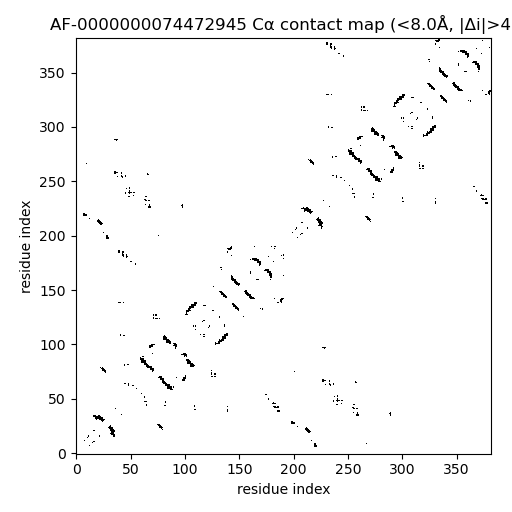 188 ? -15.453 -9.852 11.164 1 89.38 188 GLY B C 1
ATOM 3024 O O . GLY B 1 188 ? -16.391 -10.445 10.609 1 89.38 188 GLY B O 1
ATOM 3025 N N . VAL B 1 189 ? -14.234 -10.352 11 1 87 189 VAL B N 1
ATOM 3026 C CA . VAL B 1 189 ? -14.016 -11.641 10.359 1 87 189 VAL B CA 1
ATOM 3027 C C . VAL B 1 189 ? -13.742 -12.703 11.414 1 87 189 VAL B C 1
ATOM 3029 O O . VAL B 1 189 ? -13.875 -13.898 11.148 1 87 189 VAL B O 1
ATOM 3032 N N . GLY B 1 190 ? -14.055 -12.594 12.633 1 67.12 190 GLY B N 1
ATOM 3033 C CA . GLY B 1 190 ? -13.969 -13.539 13.734 1 67.12 190 GLY B CA 1
ATOM 3034 C C . GLY B 1 190 ? -12.688 -14.344 13.734 1 67.12 190 GLY B C 1
ATOM 3035 O O . GLY B 1 190 ? -12.648 -15.477 13.258 1 67.12 190 GLY B O 1
ATOM 3036 N N . ALA B 1 191 ? -11.484 -13.758 13.586 1 54.78 191 ALA B N 1
ATOM 3037 C CA . ALA B 1 191 ? -10.312 -14.617 13.742 1 54.78 191 ALA B CA 1
ATOM 3038 C C . ALA B 1 191 ? -10.023 -14.883 15.219 1 54.78 191 ALA B C 1
ATOM 3040 O O . ALA B 1 191 ? -10.359 -14.07 16.078 1 54.78 191 ALA B O 1
#

pLDDT: mean 84.48, std 20.43, range [19.16, 98.81]

Solvent-accessible surface area (backbone atoms only — not comparable to full-atom values): 20466 Å² total; per-residue (Å²): 130,80,76,76,75,70,69,46,51,69,62,54,40,56,69,40,32,48,41,56,34,3,41,41,29,39,52,79,41,37,74,43,50,29,54,61,37,39,62,42,47,37,32,36,47,50,36,44,50,28,53,48,54,63,74,39,60,96,44,69,54,44,71,44,55,50,43,45,36,35,44,40,75,95,71,61,30,41,42,56,50,39,30,37,36,26,46,59,78,77,44,50,41,88,97,45,82,47,31,31,55,46,45,30,32,43,31,40,68,40,43,92,90,44,38,68,47,56,68,39,64,49,40,59,54,50,67,71,38,88,55,43,41,38,38,39,42,33,47,52,70,41,64,39,34,41,38,38,34,60,76,49,92,96,34,70,48,78,46,78,44,69,48,57,89,41,68,48,75,42,70,94,76,72,46,77,42,51,38,42,61,41,47,51,92,36,70,83,33,77,123,132,80,78,73,75,71,68,47,51,69,61,53,40,56,67,44,35,44,42,54,34,3,40,40,30,39,51,80,42,37,74,42,50,28,54,60,35,40,62,42,46,36,32,36,48,51,35,46,48,29,53,48,53,63,74,40,60,95,44,69,54,44,70,43,56,50,43,46,36,35,44,39,73,96,71,61,29,42,40,55,49,39,28,36,35,27,44,60,78,79,46,52,40,88,97,44,83,46,31,31,54,48,43,30,33,42,32,41,69,43,43,93,90,44,36,67,48,58,68,40,64,50,41,58,55,48,67,69,38,85,56,43,39,37,40,38,42,33,47,53,71,41,62,39,34,42,38,38,34,59,76,48,91,95,34,71,46,79,47,76,46,68,47,56,87,41,68,48,75,42,72,95,75,71,47,74,41,50,38,40,61,40,44,52,92,36,71,84,34,80,113

InterPro domains:
  IPR008538 Putative restriction endonuclease [PF05685] (13-178)
  IPR008538 Putative restriction endonuclease [cd06260] (22-176)
  IPR011335 Restriction endonuclease type II-like [SSF52980] (5-164)
  IPR012296 Nuclease, putative, TT1808 [G3DSA:3.90.1570.10] (2-185)

Nearest PDB structures (foldseek):
  3ot2-assembly1_B  TM=8.281E-01  e=8.520E-12  Trichormus variabilis ATCC 29413
  6okh-assembly1_B  TM=8.821E-01  e=1.693E-10  Leptospira borgpetersenii serovar Hardjo-bovis str. JB197
  1wdj-assembly1_C  TM=7.556E-01  e=7.133E-07  Thermus thermophilus
  7bst-assembly1_B  TM=5.420E-01  e=3.416E-01  Escherichia coli
  8dml-assembly2_C  TM=4.151E-01  e=7.675E-01  Vibrio parahaemolyticus

Sequence (382 aa):
MVRATNIYTAEAYLAGEVVSEIRHEYINGAIIPMTGGTPNHNDIASNLVSILKIALKKRPYRVFILDQRLWIPSVNRYTYPDVMVVPKPIEFQSGRTDTLINPGLIAEVLSPSTQAYDRGDKFTAYRTISTFTEYLLIDQHQIHVEHRVRTAENQWLISEYNSPQMTLKLDSIGIEIPIADLYADVDGVGAMVRATNIYTAEAYLAGEVVSEIRHEYINGAIIPMTGGTPNHNDIASNLVSILKIALKKRPYRVFILDQRLWIPSVNRYTYPDVMVVPKPIEFQSGRTDTLINPGLIAEVLSPSTQAYDRGDKFTAYRTISTFTEYLLIDQHQIHVEHRVRTAENQWLISEYNSPQMTLKLDSIGIEIPIADLYADVDGVGA

Secondary structure (DSSP, 8-state):
---------HHHHHHHTTTTTS-EEEETTEEEEPP---HHHHHHHHHHHHHHHHHTTTSSEEEEESS-EEEEGGGTEEE--SEEEEESSP-B-TT-SSEE---SEEEEEE-TTTHHHHHTHHHHHHTT-TT--EEEEEESSSS-EEEEEEEETTEEEEEEE-STT-EEEETTTTEEEEHHHHTTT-TTS--/---------HHHHHHHTTTTTS-EEEETTEEEEPP---HHHHHHHHHHHHHHHHHTTTSSEEEEESS-EEEEGGGTEEE--SEEEEESSP-B-TT-SSEE---SEEEEEE-TTTHHHHHTHHHHHHTT-TT--EEEEEESSSS-EEEEEEEETTEEEEEEE-STT-EEEETTTTEEEEHHHHTTT-TTS--

Foldseek 3Di:
DPPPPPPADPCSCVVCLQWACADFKDAPNDTGGHHDDDPLQVLLLVLVQVQCCVVCVPPQKDKDAFQQWEAQPVRGIIDGFRMFIFGPPWDADPPDDRYGYATAETEHEDDPVCNVVVVPVVVVSQLSRPNYFWYWYAYSQEQKIWIWGHDDNVDIDIDMDHDQQDWDADPVRGDIHRSVSSSPPRPNHDD/DPPPPPPADPCSCVVVLQWACAPFKDAPNDTTGHHDDDPLQVLLLVLVQVQCCVVCVPPQKDKDAFQQWEAQPVRGIIDGFRMFIFGPPWDADPPDDRYGYATAETEHEDDPVCNVVVVPVVVVSQLSRPNYFWYWYAYSQELKIWIWGHPDNVDIDIDMDHDQQDWDADVVRGDIHRSVSSSPPRPNHPD

Organism: NCBI:txid1188229